Protein 2Z45 (pdb70)

Sequence (217 aa):
FKKVAKETAITLQSYLTYQAVRLISQQLSETNPGQAIWLGEFSKRHPIQESDLYLEAMMLENKELVLRILTVRENLAEGVLEFLPEMVLSQIKQSNGNHRRSLLERLTQFKKVAKETAITLQSYLTYQAVRLISQQLSETNPGQAIWLGEFSKRHPIQESDLYLEAMMLENKELVLRILTVRENLAEGVLEFLPEMVLSQIKQSNGNHRRSLLERLT

Organism: Picosynechococcus sp. (strain ATCC 27264 / PCC 7002 / PR-6) (NCBI:txid32049)

CATH classification: 1.10.1200.210

Foldseek 3Di:
DVVVVVVVVVQVLLVLLVVLLVVVLVVCVVPPVVVSVVSVVLCVVDPSSVVVVSLVVCCVVPVPVSVSSVVSSVVCCVVPVVVPVVVVVVVVVVVVVVVVVVVVVVVPD/DVVVVVVVVVQVLLVLLVVLLVVVLVVCVPVPNVVNVVSVVLCVVPPSSVVVVSLVVCVVVPVVVSVSSVVSSVVVCVVPVVVPVVVPVVVVCVVDVVNVVVVVVVVD

Secondary structure (DSSP, 8-state):
-HHHHHHHHHHHHHHHHHHHHHHHHHHHHHH-HHHHHHHHHHHHHS-TTSHHHHHHHHHHH-HHHHHHHHHHHHHHHHHHGGGHHHHHHHHHHHHHHHHHHHHHHHHH-/-HHHHHHHHHHHHHHHHHHHHHHHHHHHHHH-HHHHHHHHHHHHHS-TTSHHHHHHHHHHH-HHHHHHHHHHHHHHHHHHGGGHHHHHHHHHHHH-HHHHHHHHHHH-

Nearest PDB structures (foldseek):
  2z45-assembly1_B  TM=1.009E+00  e=1.727E-14  unclassified
  2z44-assembly1_A-2  TM=9.072E-01  e=8.204E-13  unclassified
  2pen-assembly1_B  TM=9.020E-01  e=7.271E-13  Picosynechococcus sp. PCC 7002
  2pej-assembly2_C  TM=8.931E-01  e=1.692E-12  Picosynechococcus sp. PCC 7002
  2pej-assembly2_D  TM=9.107E-01  e=3.489E-12  Picosynechococcus sp. PCC 7002

B-factor: mean 28.16, std 10.69, range [13.03, 67.63]

Solvent-accessible surface area: 12510 Å² total; per-residue (Å²): 120,156,137,8,7,79,36,0,0,105,42,4,19,25,44,0,0,85,0,0,13,64,48,0,44,86,84,4,67,144,107,67,87,43,54,17,122,74,3,31,77,6,42,163,182,46,77,24,140,98,8,86,117,2,14,104,20,0,72,158,96,18,118,132,8,0,56,90,0,16,64,28,3,24,78,11,0,88,21,0,4,94,118,3,4,108,52,0,43,69,48,0,104,129,20,0,17,78,16,90,131,36,6,115,111,104,126,90,190,141,184,133,10,7,122,45,1,0,91,44,5,36,25,40,0,0,72,4,0,13,128,45,2,38,116,69,21,66,132,114,70,82,41,68,15,120,52,4,24,110,6,30,161,182,33,60,29,143,92,22,83,116,1,3,53,15,0,0,128,95,21,68,140,12,0,69,103,0,0,53,8,2,34,68,0,0,93,26,1,4,97,129,3,5,101,40,0,38,47,55,1,66,146,78,9,44,43,36,158,126,37,84,81,122,194,151,150

InterPro domains:
  IPR003435 Chaperonin-like RbcX [PF02341] (1-111)
  IPR003435 Chaperonin-like RbcX [PTHR33791] (8-116)
  IPR038052 Chaperonin-like RbcX superfamily [G3DSA:1.10.1200.210] (1-115)
  IPR038052 Chaperonin-like RbcX superfamily [SSF158615] (3-118)
  IPR046381 RuBisCO chaperone RbcX [MF_00855] (1-133)

Structure (mmCIF, N/CA/C/O backbone):
data_2Z45
#
_entry.id   2Z45
#
_cell.length_a   49.295
_cell.length_b   67.761
_cell.length_c   86.147
_cell.angle_alpha   90.00
_cell.angle_beta   90.00
_cell.angle_gamma   90.00
#
_symmetry.space_group_name_H-M   'P 21 21 21'
#
loop_
_entity.id
_entity.type
_entity.pdbx_description
1 polymer ORF134
2 non-polymer 'ZINC ION'
3 water water
#
loop_
_atom_site.group_PDB
_atom_site.id
_atom_site.type_symbol
_atom_site.label_atom_id
_atom_site.label_alt_id
_atom_site.label_comp_id
_atom_site.label_asym_id
_atom_site.label_entity_id
_atom_site.label_seq_id
_atom_site.pdbx_PDB_ins_code
_atom_site.Cartn_x
_atom_site.Cartn_y
_atom_site.Cartn_z
_atom_site.occupancy
_atom_site.B_iso_or_equiv
_atom_site.auth_seq_id
_atom_site.auth_comp_id
_atom_site.auth_asym_id
_atom_site.auth_atom_id
_atom_site.pdbx_PDB_model_num
ATOM 1 N N . PHE A 1 3 ? 45.967 29.354 7.238 1.00 35.16 3 PHE A N 1
ATOM 2 C CA . PHE A 1 3 ? 45.801 30.377 6.174 1.00 34.88 3 PHE A CA 1
ATOM 3 C C . PHE A 1 3 ? 46.156 31.769 6.736 1.00 34.11 3 PHE A C 1
ATOM 4 O O . PHE A 1 3 ? 45.266 32.604 6.939 1.00 33.43 3 PHE A O 1
ATOM 12 N N . LYS A 1 4 ? 47.450 31.999 6.993 1.00 33.07 4 LYS A N 1
ATOM 13 C CA . LYS A 1 4 ? 47.925 33.229 7.664 1.00 32.57 4 LYS A CA 1
ATOM 14 C C . LYS A 1 4 ? 47.602 34.513 6.920 1.00 31.03 4 LYS A C 1
ATOM 15 O O . LYS A 1 4 ? 47.124 35.460 7.532 1.00 30.88 4 LYS A O 1
ATOM 21 N N . LYS A 1 5 ? 47.879 34.556 5.616 1.00 29.51 5 LYS A N 1
ATOM 22 C CA . LYS A 1 5 ? 47.601 35.754 4.826 1.00 28.45 5 LYS A CA 1
ATOM 23 C C . LYS A 1 5 ? 46.111 36.095 4.817 1.00 26.75 5 LYS A C 1
ATOM 24 O O . LYS A 1 5 ? 45.733 37.246 5.053 1.00 25.82 5 LYS A O 1
ATOM 30 N N . VAL A 1 6 ? 45.277 35.090 4.550 1.00 25.26 6 VAL A N 1
ATOM 31 C CA . VAL A 1 6 ? 43.826 35.276 4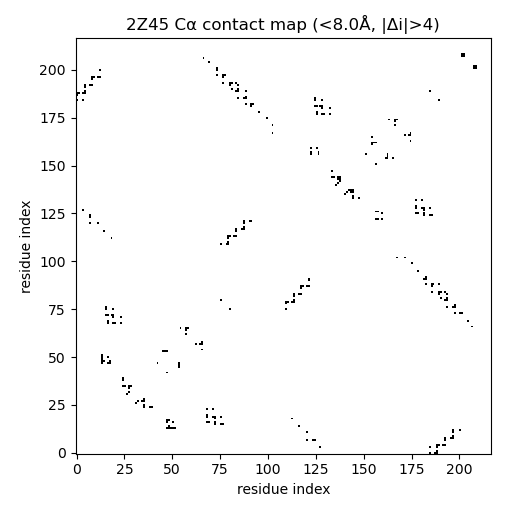.558 1.00 23.94 6 VAL A CA 1
ATOM 32 C C . VAL A 1 6 ? 43.369 35.804 5.923 1.00 23.22 6 VAL A C 1
ATOM 33 O O . VAL A 1 6 ? 42.609 36.758 5.980 1.00 22.76 6 VAL A O 1
ATOM 37 N N . ALA A 1 7 ? 43.852 35.189 7.008 1.00 22.82 7 ALA A N 1
ATOM 38 C CA . ALA A 1 7 ? 43.506 35.613 8.383 1.00 22.55 7 ALA A CA 1
ATOM 39 C C . ALA A 1 7 ? 43.892 37.071 8.651 1.00 22.47 7 ALA A C 1
ATOM 40 O O . ALA A 1 7 ? 43.105 37.826 9.219 1.00 21.48 7 ALA A O 1
ATOM 42 N N . LYS A 1 8 ? 45.096 37.461 8.227 1.00 22.54 8 LYS A N 1
ATOM 43 C CA . LYS A 1 8 ? 45.584 38.835 8.445 1.00 22.81 8 LYS A CA 1
ATOM 44 C C . LYS A 1 8 ? 44.760 39.858 7.661 1.00 22.02 8 LYS A C 1
ATOM 45 O O . LYS A 1 8 ? 44.385 40.908 8.200 1.00 21.86 8 LYS A O 1
ATOM 51 N N . GLU A 1 9 ? 44.488 39.553 6.394 1.00 21.28 9 GLU A N 1
ATOM 52 C CA . GLU A 1 9 ? 43.685 40.442 5.538 1.00 21.50 9 GLU A CA 1
ATOM 53 C C . GLU A 1 9 ? 42.245 40.565 6.018 1.00 19.80 9 GLU A C 1
ATOM 54 O O . GLU A 1 9 ? 41.644 41.629 5.930 1.00 19.57 9 GLU A O 1
ATOM 60 N N . THR A 1 10 ? 41.698 39.461 6.516 1.00 18.46 10 THR A N 1
ATOM 61 C CA . THR A 1 10 ? 40.349 39.440 7.081 1.00 16.99 10 THR A CA 1
ATOM 62 C C . THR A 1 10 ? 40.275 40.266 8.367 1.00 16.20 10 THR A C 1
ATOM 63 O O . THR A 1 10 ? 39.322 41.002 8.571 1.00 15.66 10 THR A O 1
ATOM 67 N N . ALA A 1 11 ? 41.288 40.154 9.218 1.00 15.84 11 ALA A N 1
ATOM 68 C CA . ALA A 1 11 ? 41.322 40.925 10.476 1.00 16.31 11 ALA A CA 1
ATOM 69 C C . ALA A 1 11 ? 41.436 42.450 10.245 1.00 16.76 11 ALA A C 1
ATOM 70 O O . ALA A 1 11 ? 40.821 43.255 10.962 1.00 17.07 11 ALA A O 1
ATOM 72 N N . ILE A 1 12 ? 42.206 42.834 9.232 1.00 17.37 12 ILE A N 1
ATOM 73 C CA . ILE A 1 12 ? 42.311 44.218 8.799 1.00 18.17 12 ILE A CA 1
ATOM 74 C C . ILE A 1 12 ? 40.956 44.679 8.262 1.00 18.46 12 ILE A C 1
ATOM 75 O O . ILE A 1 12 ? 40.465 45.738 8.627 1.00 19.07 12 ILE A O 1
ATOM 80 N N . THR A 1 13 ? 40.331 43.863 7.425 1.00 18.46 13 THR A N 1
ATOM 81 C CA . THR A 1 13 ? 39.013 44.199 6.896 1.00 19.02 13 THR A CA 1
ATOM 82 C C . THR A 1 13 ? 37.978 44.381 8.025 1.00 18.72 13 THR A C 1
ATOM 83 O O . THR A 1 13 ? 37.206 45.340 8.032 1.00 18.60 13 THR A O 1
ATOM 87 N N . LEU A 1 14 ? 37.990 43.450 8.973 1.00 18.76 14 LEU A N 1
ATOM 88 C CA . LEU A 1 14 ? 37.086 43.450 10.122 1.00 19.31 14 LEU A CA 1
ATOM 89 C C . LEU A 1 14 ? 37.261 44.698 10.999 1.00 18.63 14 LEU A C 1
ATOM 90 O O . LEU A 1 14 ? 36.280 45.245 11.493 1.00 18.53 14 LEU A O 1
ATOM 95 N N . GLN A 1 15 ? 38.512 45.121 11.192 1.00 18.28 15 GLN A N 1
ATOM 96 C CA . GLN A 1 15 ? 38.837 46.293 11.982 1.00 19.13 15 GLN A CA 1
ATOM 97 C C . GLN A 1 15 ? 38.276 47.547 11.314 1.00 18.92 15 GLN A C 1
ATOM 98 O O . GLN A 1 15 ? 37.648 48.366 11.984 1.00 18.65 15 GLN A O 1
ATOM 104 N N . SER A 1 16 ? 38.488 47.679 10.000 1.00 18.56 16 SER A N 1
ATOM 105 C CA . SER A 1 16 ? 37.903 48.782 9.230 1.00 19.06 16 SER A CA 1
ATOM 106 C C . SER A 1 16 ? 36.380 48.773 9.295 1.00 18.46 16 SER A C 1
ATOM 107 O O . SER A 1 16 ? 35.763 49.816 9.475 1.00 18.21 16 SER A O 1
ATOM 110 N N . TYR A 1 17 ? 35.782 47.592 9.168 1.00 18.70 17 TYR A N 1
ATOM 111 C CA . TYR A 1 17 ? 34.322 47.473 9.223 1.00 18.66 17 TYR A CA 1
ATOM 112 C C . TYR A 1 17 ? 33.720 47.876 10.577 1.00 18.75 17 TYR A C 1
ATOM 113 O O . TYR A 1 17 ? 32.651 48.483 10.621 1.00 18.89 17 TYR A O 1
ATOM 122 N N . LEU A 1 18 ? 34.394 47.517 11.667 1.00 18.80 18 LEU A N 1
ATOM 123 C CA . LEU A 1 18 ? 33.968 47.925 13.013 1.00 19.26 18 LEU A CA 1
ATOM 124 C C . LEU A 1 18 ? 34.199 49.412 13.271 1.00 19.29 18 LEU A C 1
ATOM 125 O O . LEU A 1 18 ? 33.488 50.024 14.070 1.00 19.71 18 LEU A O 1
ATOM 130 N N . THR A 1 19 ? 35.173 50.002 12.581 1.00 19.05 19 THR A N 1
ATOM 131 C CA . THR A 1 19 ? 35.332 51.457 12.588 1.00 19.33 19 THR A CA 1
ATOM 132 C C . THR A 1 19 ? 34.095 52.118 11.980 1.00 19.84 19 THR A C 1
ATOM 133 O O . THR A 1 19 ? 33.548 53.076 12.548 1.00 19.17 19 THR A O 1
ATOM 137 N N . TYR A 1 20 ? 33.671 51.586 10.826 1.00 20.60 20 TYR A N 1
ATOM 138 C CA . TYR A 1 20 ? 32.477 52.032 10.122 1.00 21.55 20 TYR A CA 1
ATOM 139 C C . TYR A 1 20 ? 31.226 51.885 10.999 1.00 21.57 20 TYR A C 1
ATOM 140 O O . TYR A 1 20 ? 30.380 52.783 11.044 1.00 21.19 20 TYR A O 1
ATOM 149 N N . GLN A 1 21 ? 31.105 50.750 11.685 1.00 21.67 21 GLN A N 1
ATOM 150 C CA . GLN A 1 21 ? 29.956 50.525 12.567 1.00 21.35 21 GLN A CA 1
ATOM 151 C C . GLN A 1 21 ? 29.948 51.501 13.746 1.00 21.01 21 GLN A C 1
ATOM 152 O O . GLN A 1 21 ? 28.895 52.030 14.095 1.00 20.37 21 GLN A O 1
ATOM 158 N N . ALA A 1 22 ? 31.118 51.745 14.346 1.00 20.47 22 ALA A N 1
ATOM 159 C CA . ALA A 1 22 ? 31.240 52.695 15.457 1.00 19.93 22 ALA A CA 1
ATOM 160 C C . ALA A 1 22 ? 30.844 54.109 15.027 1.00 20.30 22 ALA A C 1
ATOM 161 O O . ALA A 1 22 ? 30.172 54.820 15.765 1.00 20.08 22 ALA A O 1
ATOM 163 N N . VAL A 1 23 ? 31.275 54.509 13.836 1.00 20.63 23 VAL A N 1
ATOM 164 C CA . VAL A 1 23 ? 30.940 55.818 13.292 1.00 21.46 23 VAL A CA 1
ATOM 165 C C . VAL A 1 23 ? 29.433 55.942 13.056 1.00 22.28 23 VAL A C 1
ATOM 166 O O . VAL A 1 23 ? 28.827 56.940 13.432 1.00 22.22 23 VAL A O 1
ATOM 170 N N . ARG A 1 24 ? 28.842 54.898 12.487 1.00 23.20 24 ARG A N 1
ATOM 171 C CA . ARG A 1 24 ? 27.399 54.814 12.262 1.00 25.56 24 ARG A CA 1
ATOM 172 C C . ARG A 1 24 ? 26.613 54.992 13.574 1.00 24.64 24 ARG A C 1
ATOM 173 O O . ARG A 1 24 ? 25.690 55.805 13.640 1.00 24.68 24 ARG A O 1
ATOM 181 N N . LEU A 1 25 ? 26.999 54.270 14.623 1.00 24.18 25 LEU A N 1
ATOM 182 C CA . LEU A 1 25 ? 26.349 54.426 15.921 1.00 24.25 25 LEU A CA 1
ATOM 183 C C . LEU A 1 25 ? 26.484 55.845 16.504 1.00 23.63 25 LEU A C 1
ATOM 184 O O . LEU A 1 25 ? 25.505 56.422 16.962 1.00 23.31 25 LEU A O 1
ATOM 189 N N . ILE A 1 26 ? 27.699 56.390 16.488 1.00 23.21 26 ILE A N 1
ATOM 190 C CA . ILE A 1 26 ? 27.959 57.736 16.997 1.00 23.07 26 ILE A CA 1
ATOM 191 C C . ILE A 1 26 ? 27.137 58.793 16.241 1.00 23.28 26 ILE A C 1
ATOM 192 O O . ILE A 1 26 ? 26.544 59.681 16.855 1.00 22.74 26 ILE A O 1
ATOM 197 N N . SER A 1 27 ? 27.104 58.681 14.918 1.00 23.59 27 SER A N 1
ATOM 198 C CA . SER A 1 27 ? 26.285 59.558 14.082 1.00 24.98 27 SER A CA 1
ATOM 199 C C . SER A 1 27 ? 24.815 59.599 14.557 1.00 25.67 27 SER A C 1
ATOM 200 O O . SER A 1 27 ? 24.246 60.676 14.723 1.00 25.92 27 SER A O 1
ATOM 203 N N . GLN A 1 28 ? 24.220 58.425 14.778 1.00 26.69 28 GLN A N 1
ATOM 204 C CA . GLN A 1 28 ? 22.843 58.299 15.292 1.00 28.38 28 GLN A CA 1
ATOM 205 C C . GLN A 1 28 ? 22.668 59.001 16.641 1.00 28.10 28 GLN A C 1
ATOM 206 O O . GLN A 1 28 ? 21.710 59.760 16.830 1.00 28.58 28 GLN A O 1
ATOM 212 N N . GLN A 1 29 ? 23.605 58.760 17.558 1.00 27.53 29 GLN A N 1
ATOM 213 C CA . GLN A 1 29 ? 23.600 59.386 18.878 1.00 27.93 29 GLN A CA 1
ATOM 214 C C . GLN A 1 29 ? 23.768 60.905 18.799 1.00 26.71 29 GLN A C 1
ATOM 215 O O . GLN A 1 29 ? 23.101 61.639 19.521 1.00 26.73 29 GLN A O 1
ATOM 221 N N . LEU A 1 30 ? 24.663 61.366 17.929 1.00 25.56 30 LEU A N 1
ATOM 222 C CA . LEU A 1 30 ? 24.895 62.799 17.752 1.00 24.77 30 LEU A CA 1
ATOM 223 C C . LEU A 1 30 ? 23.653 63.524 17.228 1.00 25.13 30 LEU A C 1
ATOM 224 O O . LEU A 1 30 ? 23.355 64.617 17.676 1.00 24.90 30 LEU A O 1
ATOM 229 N N . SER A 1 31 ? 22.921 62.905 16.305 1.00 25.79 31 SER A N 1
ATOM 230 C CA . SER A 1 31 ? 21.698 63.506 15.765 1.00 27.34 31 SER A CA 1
ATOM 231 C C . SER A 1 31 ? 20.687 63.853 16.866 1.00 27.92 31 SER A C 1
ATOM 232 O O . SER A 1 31 ? 19.903 64.784 16.720 1.00 28.30 31 SER A O 1
ATOM 235 N N . GLU A 1 32 ? 20.739 63.114 17.974 1.00 28.86 32 GLU A N 1
ATOM 236 C CA . GLU A 1 32 ? 19.805 63.275 19.087 1.00 29.85 32 GLU A CA 1
ATOM 237 C C . GLU A 1 32 ? 20.332 64.192 20.182 1.00 29.34 32 GLU A C 1
ATOM 238 O O . GLU A 1 32 ? 19.547 64.780 20.927 1.00 29.88 32 GLU A O 1
ATOM 244 N N . THR A 1 33 ? 21.652 64.324 20.293 1.00 28.92 33 THR A N 1
ATOM 245 C CA . THR A 1 33 ? 22.239 65.012 21.447 1.00 28.24 33 THR A CA 1
ATOM 246 C C . THR A 1 33 ? 23.218 66.122 21.091 1.00 27.52 33 THR A C 1
ATOM 247 O O . THR A 1 33 ? 23.595 66.926 21.960 1.00 27.33 33 THR A O 1
ATOM 251 N N . ASN A 1 34 ? 23.644 66.160 19.827 1.00 26.26 34 ASN A N 1
ATOM 252 C CA . ASN A 1 34 ? 24.609 67.146 19.353 1.00 25.17 34 ASN A CA 1
ATOM 253 C C . ASN A 1 34 ? 24.581 67.231 17.822 1.00 24.46 34 ASN A C 1
ATOM 254 O O . ASN A 1 34 ? 25.537 66.805 17.156 1.00 23.31 34 ASN A O 1
ATOM 259 N N . PRO A 1 35 ? 23.483 67.791 17.258 1.00 23.52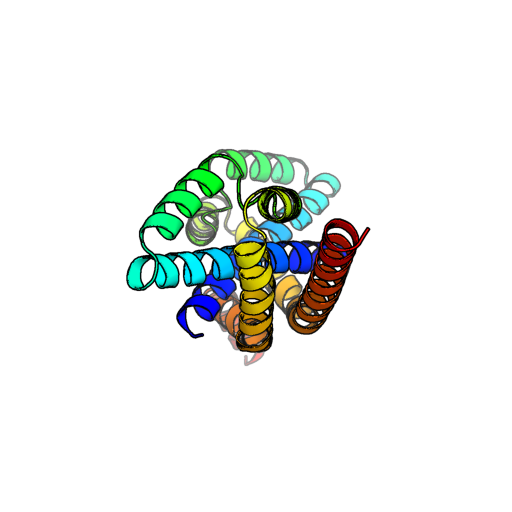 35 PRO A N 1
ATOM 260 C CA . PRO A 1 35 ? 23.289 67.894 15.810 1.00 23.44 35 PRO A CA 1
ATOM 261 C C . PRO A 1 35 ? 24.436 68.584 15.075 1.00 23.08 35 PRO A C 1
ATOM 262 O O . PRO A 1 35 ? 24.772 68.168 13.984 1.00 23.54 35 PRO A O 1
ATOM 266 N N . GLY A 1 36 ? 25.022 69.619 15.664 1.00 23.08 36 GLY A N 1
ATOM 267 C CA . GLY A 1 36 ? 26.167 70.314 15.054 1.00 23.17 36 GLY A CA 1
ATOM 268 C C . GLY A 1 36 ? 27.330 69.369 14.772 1.00 23.02 36 GLY A C 1
ATOM 269 O O . GLY A 1 36 ? 27.949 69.429 13.718 1.00 23.02 36 GLY A O 1
ATOM 270 N N . GLN A 1 37 ? 27.621 68.495 15.731 1.00 22.94 37 GLN A N 1
ATOM 271 C CA . GLN A 1 37 ? 28.654 67.473 15.571 1.00 22.86 37 GLN A CA 1
ATOM 272 C C . GLN A 1 37 ? 28.253 66.371 14.597 1.00 22.02 37 GLN A C 1
ATOM 273 O O . GLN A 1 37 ? 29.114 65.844 13.904 1.00 21.49 37 GLN A O 1
ATOM 279 N N . ALA A 1 38 ? 26.961 66.024 14.555 1.00 21.40 38 ALA A N 1
ATOM 280 C CA . ALA A 1 38 ? 26.450 65.030 13.595 1.00 21.46 38 ALA A CA 1
ATOM 281 C C . ALA A 1 38 ? 26.705 65.459 12.150 1.00 21.57 38 ALA A C 1
ATOM 282 O O . ALA A 1 38 ? 27.132 64.656 11.323 1.00 22.25 38 ALA A O 1
ATOM 284 N N . ILE A 1 39 ? 26.450 66.727 11.843 1.00 21.25 39 ILE A N 1
ATOM 285 C CA . ILE A 1 39 ? 26.700 67.225 10.492 1.00 21.42 39 ILE A CA 1
ATOM 286 C C . ILE A 1 39 ? 28.196 67.400 10.210 1.00 20.73 39 ILE A C 1
ATOM 287 O O . ILE A 1 39 ? 28.631 67.160 9.099 1.00 20.27 39 ILE A O 1
ATOM 292 N N . TRP A 1 40 ? 28.967 67.803 11.222 1.00 20.32 40 TRP A N 1
ATOM 293 C CA . TRP A 1 40 ? 30.412 67.896 11.091 1.00 20.58 40 TRP A CA 1
ATOM 294 C C . TRP A 1 40 ? 30.967 66.530 10.672 1.00 20.23 40 TRP A C 1
ATOM 295 O O . TRP A 1 40 ? 31.748 66.427 9.725 1.00 19.69 40 TRP A O 1
ATOM 306 N N . LEU A 1 41 ? 30.538 65.490 11.370 1.00 19.96 41 LEU A N 1
ATOM 307 C CA . LEU A 1 41 ? 30.991 64.132 11.102 1.00 20.31 41 LEU A CA 1
ATOM 308 C C . LEU A 1 41 ? 30.559 63.686 9.709 1.00 21.21 41 LEU A C 1
ATOM 309 O O . LEU A 1 41 ? 31.312 63.016 9.005 1.00 21.29 41 LEU A O 1
ATOM 314 N N . GLY A 1 42 ? 29.338 64.054 9.323 1.00 22.16 42 GLY A N 1
ATOM 315 C CA . GLY A 1 42 ? 28.848 63.806 7.972 1.00 23.53 42 GLY A CA 1
ATOM 316 C C . GLY A 1 42 ? 29.751 64.455 6.936 1.00 24.32 42 GLY A C 1
ATOM 317 O O . GLY A 1 42 ? 30.137 63.822 5.965 1.00 24.13 42 GLY A O 1
ATOM 318 N N . GLU A 1 43 ? 30.111 65.715 7.165 1.00 25.51 43 GLU A N 1
ATOM 319 C CA . GLU A 1 43 ? 30.985 66.444 6.249 1.00 26.92 43 GLU A CA 1
ATOM 320 C C . GLU A 1 43 ? 32.408 65.883 6.217 1.00 26.72 43 GLU A C 1
ATOM 321 O O . GLU A 1 43 ? 33.034 65.827 5.154 1.00 27.04 43 GLU A O 1
ATOM 327 N N . PHE A 1 44 ? 32.918 65.478 7.377 1.00 26.61 44 PHE A N 1
ATOM 328 C CA . PHE A 1 44 ? 34.248 64.862 7.461 1.00 26.40 44 PHE A CA 1
ATOM 329 C C . PHE A 1 44 ? 34.267 63.553 6.666 1.00 27.05 44 PHE A C 1
ATOM 330 O O . PHE A 1 44 ? 35.215 63.294 5.927 1.00 26.61 44 PHE A O 1
ATOM 338 N N . SER A 1 45 ? 33.215 62.740 6.813 1.00 27.95 45 SER A N 1
ATOM 339 C CA . SER A 1 45 ? 33.141 61.441 6.149 1.00 29.34 45 SER A CA 1
ATOM 340 C C . SER A 1 45 ? 33.027 61.537 4.619 1.00 30.74 45 SER A C 1
ATOM 341 O O . SER A 1 45 ? 33.331 60.573 3.915 1.00 30.86 45 SER A O 1
ATOM 344 N N . LYS A 1 46 ? 32.592 62.695 4.123 1.00 31.97 46 LYS A N 1
ATOM 345 C CA . LYS A 1 46 ? 32.504 62.961 2.679 1.00 33.46 46 LYS A CA 1
ATOM 346 C C . LYS A 1 46 ? 33.853 63.344 2.099 1.00 33.57 46 LYS A C 1
ATOM 347 O O . LYS A 1 46 ? 34.086 63.178 0.904 1.00 33.86 46 LYS A O 1
ATOM 353 N N . ARG A 1 47 ? 34.732 63.872 2.945 1.00 33.99 47 ARG A N 1
ATOM 354 C CA . ARG A 1 47 ? 36.065 64.286 2.513 1.00 34.44 47 ARG A CA 1
ATOM 355 C C . ARG A 1 47 ? 37.109 63.183 2.729 1.00 33.74 47 ARG A C 1
ATOM 356 O O . ARG A 1 47 ? 38.101 63.123 2.006 1.00 33.76 47 ARG A O 1
ATOM 364 N N . HIS A 1 48 ? 36.866 62.312 3.707 1.00 33.33 48 HIS A N 1
ATOM 365 C CA . HIS A 1 48 ? 37.772 61.211 4.035 1.00 32.80 48 HIS A CA 1
ATOM 366 C C . HIS A 1 48 ? 37.048 59.872 3.962 1.00 32.81 48 HIS A C 1
ATOM 367 O O . HIS A 1 48 ? 36.141 59.623 4.763 1.00 32.38 48 HIS A O 1
ATOM 374 N N . PRO A 1 49 ? 37.460 58.991 3.022 1.00 32.86 49 PRO A N 1
ATOM 375 C CA . PRO A 1 49 ? 36.830 57.679 2.934 1.00 32.72 49 PRO A CA 1
ATOM 376 C C . PRO A 1 49 ? 37.085 56.836 4.185 1.00 32.69 49 PRO A C 1
ATOM 377 O O . PRO A 1 49 ? 38.239 56.597 4.566 1.00 32.16 49 PRO A O 1
ATOM 381 N N . ILE A 1 50 ? 35.994 56.406 4.818 1.00 32.60 50 ILE A N 1
ATOM 382 C CA . ILE A 1 50 ? 36.057 55.570 6.017 1.00 32.51 50 ILE A CA 1
ATOM 383 C C . ILE A 1 50 ? 36.680 54.204 5.719 1.00 32.99 50 ILE A C 1
ATOM 384 O O . ILE A 1 50 ? 37.225 53.544 6.613 1.00 32.55 50 ILE A O 1
ATOM 389 N N . GLN A 1 51 ? 36.600 53.808 4.449 1.00 33.66 51 GLN A N 1
ATOM 390 C CA . GLN A 1 51 ? 37.201 52.581 3.937 1.00 34.08 51 GLN A CA 1
ATOM 391 C C . GLN A 1 51 ? 38.688 52.529 4.278 1.00 34.02 51 GLN A C 1
ATOM 392 O O . GLN A 1 51 ? 39.208 51.482 4.669 1.00 34.37 51 GLN A O 1
ATOM 398 N N . GLU A 1 52 ? 39.370 53.664 4.142 1.00 33.62 52 GLU A N 1
ATOM 399 C CA . GLU A 1 52 ? 40.755 53.780 4.595 1.00 33.56 52 GLU A CA 1
ATOM 400 C C . GLU A 1 52 ? 40.764 54.239 6.055 1.00 32.66 52 GLU A C 1
ATOM 401 O O . GLU A 1 52 ? 40.979 55.417 6.356 1.00 32.43 52 GLU A O 1
ATOM 407 N N . SER A 1 53 ? 40.518 53.292 6.959 1.00 31.84 53 SER A N 1
ATOM 408 C CA . SER A 1 53 ? 40.115 53.632 8.322 1.00 31.17 53 SER A CA 1
ATOM 409 C C . SER A 1 53 ? 41.244 54.207 9.178 1.00 30.24 53 SER A C 1
ATOM 410 O O . SER A 1 53 ? 41.012 55.131 9.939 1.00 29.07 53 SER A O 1
ATOM 413 N N . ASP A 1 54 ? 42.459 53.673 9.047 1.00 29.83 54 ASP A N 1
ATOM 414 C CA . ASP A 1 54 ? 43.611 54.246 9.766 1.00 29.23 54 ASP A CA 1
ATOM 415 C C . ASP A 1 54 ? 43.832 55.718 9.401 1.00 27.35 54 ASP A C 1
ATOM 416 O O . ASP A 1 54 ? 43.953 56.558 10.289 1.00 27.30 54 ASP A O 1
ATOM 421 N N . LEU A 1 55 ? 43.846 56.033 8.106 1.00 25.56 55 LEU A N 1
ATOM 422 C CA . LEU A 1 55 ? 44.013 57.419 7.649 1.00 24.27 55 LEU A CA 1
ATOM 423 C C . LEU A 1 55 ? 42.827 58.287 8.076 1.00 23.19 55 LEU A C 1
ATOM 424 O O . LEU A 1 55 ? 42.993 59.451 8.430 1.00 22.89 55 LEU A O 1
ATOM 429 N N . TYR A 1 56 ? 41.627 57.709 8.016 1.00 22.11 56 TYR A N 1
ATOM 430 C CA . TYR A 1 56 ? 40.401 58.376 8.449 1.00 21.18 56 TYR A CA 1
ATOM 431 C C . TYR A 1 56 ? 40.568 58.865 9.882 1.00 20.66 56 TYR A C 1
ATOM 432 O O . TYR A 1 56 ? 40.349 60.038 10.169 1.00 20.24 56 TYR A O 1
ATOM 441 N N . LEU A 1 57 ? 40.998 57.958 10.758 1.00 20.54 57 LEU A N 1
ATOM 442 C CA . LEU A 1 57 ? 41.131 58.227 12.182 1.00 20.96 57 LEU A CA 1
ATOM 443 C C . LEU A 1 57 ? 42.278 59.169 12.490 1.00 21.42 57 LEU A C 1
ATOM 444 O O . LEU A 1 57 ? 42.174 60.018 13.383 1.00 21.73 57 LEU A O 1
ATOM 449 N N . GLU A 1 58 ? 43.376 59.014 11.759 1.00 21.51 58 GLU A N 1
ATOM 450 C CA . GLU A 1 58 ? 44.511 59.910 11.906 1.00 22.18 58 GLU A CA 1
ATOM 451 C C . GLU A 1 58 ? 44.186 61.328 11.452 1.00 21.61 58 GLU A C 1
ATOM 452 O O . GLU A 1 58 ? 44.580 62.286 12.111 1.00 21.71 58 GLU A O 1
ATOM 458 N N . ALA A 1 59 ? 43.458 61.467 10.347 1.00 21.15 59 ALA A N 1
ATOM 459 C CA . ALA A 1 59 ? 42.962 62.780 9.955 1.00 21.38 59 ALA A CA 1
ATOM 460 C C . ALA A 1 59 ? 42.118 63.412 11.071 1.00 21.63 59 ALA A C 1
ATOM 461 O O . ALA A 1 59 ? 42.343 64.569 11.438 1.00 21.80 59 ALA A O 1
ATOM 463 N N . MET A 1 60 ? 41.170 62.654 11.627 1.00 22.02 60 MET A N 1
ATOM 464 C CA . MET A 1 60 ? 40.236 63.223 12.603 1.00 21.69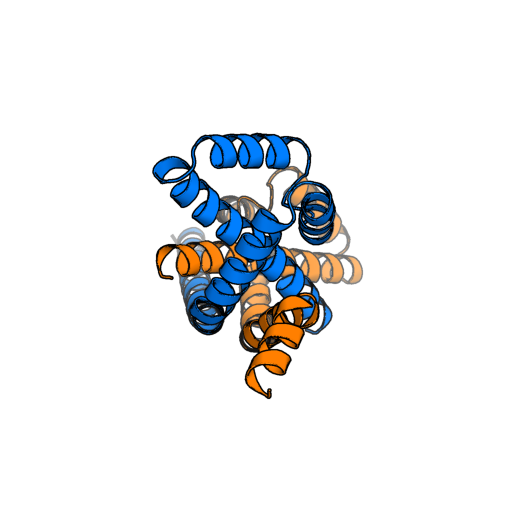 60 MET A CA 1
ATOM 465 C C . MET A 1 60 ? 40.960 63.591 13.882 1.00 23.07 60 MET A C 1
ATOM 466 O O . MET A 1 60 ? 40.553 64.514 14.601 1.00 22.54 60 MET A O 1
ATOM 471 N N . MET A 1 61 ? 42.031 62.857 14.164 1.00 24.16 61 MET A N 1
ATOM 472 C CA . MET A 1 61 ? 42.887 63.164 15.296 1.00 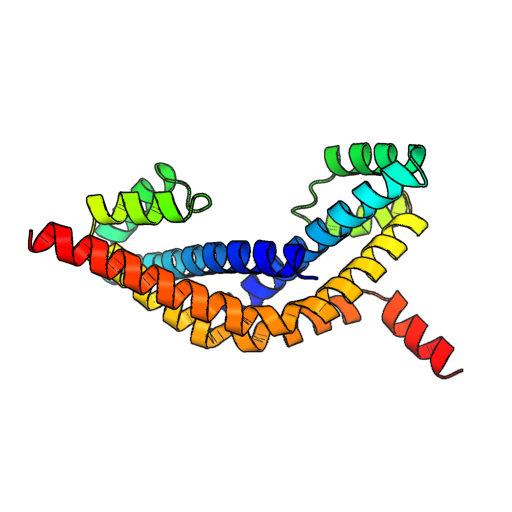26.15 61 MET A CA 1
ATOM 473 C C . MET A 1 61 ? 43.395 64.614 15.211 1.00 26.16 61 MET A C 1
ATOM 474 O O . MET A 1 61 ? 43.589 65.265 16.225 1.00 26.59 61 MET A O 1
ATOM 479 N N . LEU A 1 62 ? 43.568 65.123 13.999 1.00 26.48 62 LEU A N 1
ATOM 480 C CA . LEU A 1 62 ? 44.048 66.485 13.800 1.00 26.76 62 LEU A CA 1
ATOM 481 C C . LEU A 1 62 ? 42.916 67.505 13.736 1.00 27.07 62 LEU A C 1
ATOM 482 O O . LEU A 1 62 ? 43.127 68.691 13.983 1.00 27.43 62 LEU A O 1
ATOM 487 N N . GLU A 1 63 ? 41.715 67.052 13.406 1.00 26.68 63 GLU A N 1
ATOM 488 C CA . GLU A 1 63 ? 40.614 67.982 13.187 1.00 26.87 63 GLU A CA 1
ATOM 489 C C . GLU A 1 63 ? 39.570 67.994 14.297 1.00 26.26 63 GLU A C 1
ATOM 490 O O . GLU A 1 63 ? 38.887 69.003 14.487 1.00 26.56 63 GLU A O 1
ATOM 496 N N . ASN A 1 64 ? 39.458 66.889 15.035 1.00 25.47 64 ASN A N 1
ATOM 497 C CA . ASN A 1 64 ? 38.468 66.760 16.113 1.00 24.60 64 ASN A CA 1
ATOM 498 C C . ASN A 1 64 ? 38.856 65.626 17.054 1.00 24.84 64 ASN A C 1
ATOM 499 O O . ASN A 1 64 ? 38.301 64.521 16.991 1.00 23.82 64 ASN A O 1
ATOM 504 N N . LYS A 1 65 ? 39.820 65.910 17.925 1.00 25.13 65 LYS A N 1
ATOM 505 C CA . LYS A 1 65 ? 40.417 64.900 18.791 1.00 26.40 65 LYS A CA 1
ATOM 506 C C . LYS A 1 65 ? 39.381 64.278 19.730 1.00 25.85 65 LYS A C 1
ATOM 507 O O . LYS A 1 65 ? 39.397 63.078 19.973 1.00 25.89 65 LYS A O 1
ATOM 513 N N . GLU A 1 66 ? 38.481 65.104 20.251 1.00 25.64 66 GLU A N 1
ATOM 514 C CA . GLU A 1 66 ? 37.454 64.647 21.179 1.00 25.78 66 GLU A CA 1
ATOM 515 C C . GLU A 1 66 ? 36.513 63.613 20.519 1.00 24.52 66 GLU A C 1
ATOM 516 O O . GLU A 1 66 ? 36.172 62.595 21.124 1.00 23.64 66 GLU A O 1
ATOM 522 N N . LEU A 1 67 ? 36.115 63.872 19.276 1.00 23.28 67 LEU A N 1
ATOM 523 C CA . LEU A 1 67 ? 35.267 62.931 18.536 1.00 22.28 67 LEU A CA 1
ATOM 524 C C . LEU A 1 67 ? 35.993 61.626 18.167 1.00 21.74 67 LEU A C 1
ATOM 525 O O . LEU A 1 67 ? 35.407 60.546 18.238 1.00 21.29 67 LEU A O 1
ATOM 530 N N . VAL A 1 68 ? 37.264 61.707 17.791 1.00 20.98 68 VAL A N 1
ATOM 531 C CA . VAL A 1 68 ? 37.970 60.480 17.434 1.00 20.88 68 VAL A CA 1
ATOM 532 C C . VAL A 1 68 ? 38.173 59.585 18.667 1.00 20.98 68 VAL A C 1
ATOM 533 O O . VAL A 1 68 ? 38.085 58.361 18.564 1.00 20.35 68 VAL A O 1
ATOM 537 N N . LEU A 1 69 ? 38.415 60.196 19.827 1.00 21.03 69 LEU A N 1
ATOM 538 C CA . LEU A 1 69 ? 38.531 59.424 21.070 1.00 21.75 69 LEU A CA 1
ATOM 539 C C . LEU A 1 69 ? 37.234 58.675 21.391 1.00 21.46 69 LEU A C 1
ATOM 540 O O . LEU A 1 69 ? 37.278 57.520 21.790 1.00 20.89 69 LEU A O 1
ATOM 545 N N . ARG A 1 70 ? 36.087 59.334 21.200 1.00 21.46 70 ARG A N 1
ATOM 546 C CA . ARG A 1 70 ? 34.778 58.670 21.326 1.00 21.17 70 ARG A CA 1
ATOM 547 C C . ARG A 1 70 ? 34.625 57.505 20.319 1.00 20.42 70 ARG A C 1
ATOM 548 O O . ARG A 1 70 ? 34.198 56.409 20.684 1.00 19.90 70 ARG A O 1
ATOM 556 N N . ILE A 1 71 ? 34.989 57.750 19.062 1.00 19.40 71 ILE A N 1
ATOM 557 C CA . ILE A 1 71 ? 34.971 56.717 18.030 1.00 18.63 71 ILE A CA 1
ATOM 558 C C . ILE A 1 71 ? 35.834 55.513 18.417 1.00 19.00 71 ILE A C 1
ATOM 559 O O . ILE A 1 71 ? 35.390 54.373 18.290 1.00 18.61 71 ILE A O 1
ATOM 564 N N . LEU A 1 72 ? 37.039 55.769 18.929 1.00 18.91 72 LEU A N 1
ATOM 565 C CA . LEU A 1 72 ? 37.953 54.695 19.335 1.00 19.59 72 LEU A CA 1
ATOM 566 C C . LEU A 1 72 ? 37.432 53.878 20.536 1.00 19.76 72 LEU A C 1
ATOM 567 O O . LEU A 1 72 ? 37.594 52.659 20.591 1.00 19.33 72 LEU A O 1
ATOM 572 N N . THR A 1 73 ? 36.811 54.569 21.485 1.00 19.43 73 THR A N 1
ATOM 573 C CA . THR A 1 73 ? 36.188 53.932 22.639 1.00 19.83 73 THR A CA 1
ATOM 574 C C . THR A 1 73 ? 34.988 53.090 22.237 1.00 19.56 73 THR A C 1
ATOM 575 O O . THR A 1 73 ? 34.881 51.938 22.653 1.00 20.02 73 THR A O 1
ATOM 579 N N . VAL A 1 74 ? 34.098 53.653 21.418 1.00 19.38 74 VAL A N 1
ATOM 580 C CA . VAL A 1 74 ? 32.947 52.909 20.903 1.00 19.12 74 VAL A CA 1
ATOM 581 C C . VAL A 1 74 ? 33.377 51.693 20.045 1.00 19.06 74 VAL A C 1
ATOM 582 O O . VAL A 1 74 ? 32.755 50.630 20.120 1.00 18.86 74 VAL A O 1
ATOM 586 N N . ARG A 1 75 ? 34.439 51.839 19.250 1.00 18.42 75 ARG A N 1
ATOM 587 C CA . ARG A 1 75 ? 34.915 50.729 18.411 1.00 18.35 75 ARG A CA 1
ATOM 588 C C . ARG A 1 75 ? 35.420 49.545 19.225 1.00 18.71 75 ARG A C 1
ATOM 589 O O . ARG A 1 75 ? 35.188 48.386 18.870 1.00 18.37 75 ARG A O 1
ATOM 597 N N . GLU A 1 76 ? 36.139 49.836 20.304 1.00 19.31 76 GLU A N 1
ATOM 598 C CA . GLU A 1 76 ? 36.655 48.784 21.173 1.00 20.37 76 GLU A CA 1
ATOM 599 C C . GLU A 1 76 ? 35.536 48.056 21.932 1.00 20.21 76 GLU A C 1
ATOM 600 O O . GLU A 1 76 ? 35.571 46.835 22.064 1.00 20.17 76 GLU A O 1
ATOM 606 N N . ASN A 1 77 ? 34.552 48.810 22.416 1.00 20.11 77 ASN A N 1
ATOM 607 C CA . ASN A 1 77 ? 33.375 48.238 23.063 1.00 21.03 77 ASN A CA 1
ATOM 608 C C . ASN A 1 77 ? 32.567 47.344 22.123 1.00 20.62 77 ASN A C 1
ATOM 609 O O . ASN A 1 77 ? 32.102 46.281 22.516 1.00 19.99 77 ASN A O 1
ATOM 614 N N . LEU A 1 78 ? 32.409 47.797 20.880 1.00 21.06 78 LEU A N 1
ATOM 615 C CA . LEU A 1 78 ? 31.775 47.011 19.829 1.00 21.29 78 LEU A CA 1
ATOM 616 C C . LEU A 1 78 ? 32.576 45.752 19.554 1.00 20.92 78 LEU A C 1
ATOM 617 O O . LEU A 1 78 ? 32.033 44.655 19.592 1.00 21.46 78 LEU A O 1
ATOM 622 N N . ALA A 1 79 ? 33.872 45.908 19.308 1.00 20.13 79 ALA A N 1
ATOM 623 C CA . ALA A 1 79 ? 34.742 44.766 19.089 1.00 20.09 79 ALA A CA 1
ATOM 624 C C . ALA A 1 79 ? 34.624 43.742 20.226 1.00 20.55 79 ALA A C 1
ATOM 625 O O . ALA A 1 79 ? 34.436 42.543 19.978 1.00 20.44 79 ALA A O 1
ATOM 627 N N . GLU A 1 80 ? 34.740 44.217 21.461 1.00 20.44 80 GLU A N 1
ATOM 628 C CA . GLU A 1 80 ? 34.679 43.339 22.629 1.00 21.59 80 GLU A CA 1
ATOM 629 C C . GLU A 1 80 ? 33.362 42.617 22.765 1.00 21.60 80 GLU A C 1
ATOM 630 O O . GLU A 1 80 ? 33.342 41.440 23.090 1.00 22.43 80 GLU A O 1
ATOM 636 N N . GLY A 1 81 ? 32.278 43.321 22.483 1.00 22.34 81 GLY A N 1
ATOM 637 C CA . GLY A 1 81 ? 30.948 42.762 22.598 1.00 22.62 81 GLY A CA 1
ATOM 638 C C . GLY A 1 81 ? 30.613 41.743 21.520 1.00 22.99 81 GLY A C 1
ATOM 639 O O . GLY A 1 81 ? 30.019 40.691 21.832 1.00 23.05 81 GLY A O 1
ATOM 640 N N . VAL A 1 82 ? 30.982 42.040 20.266 1.00 21.88 82 VAL A N 1
ATOM 641 C CA . VAL A 1 82 ? 30.489 41.254 19.112 1.00 21.30 82 VAL A CA 1
ATOM 642 C C . VAL A 1 82 ? 31.435 40.209 18.497 1.00 20.48 82 VAL A C 1
ATOM 643 O O . VAL A 1 82 ? 30.962 39.228 17.902 1.00 20.16 82 VAL A O 1
ATOM 647 N N . LEU A 1 83 ? 32.748 40.420 18.614 1.00 18.88 83 LEU A N 1
ATOM 648 C CA . LEU A 1 83 ? 33.711 39.610 17.847 1.00 18.39 83 LEU A CA 1
ATOM 649 C C . LEU A 1 83 ? 33.581 38.098 18.054 1.00 17.69 83 LEU A C 1
ATOM 650 O O . LEU A 1 83 ? 33.532 37.346 17.094 1.00 17.10 83 LEU A O 1
ATOM 655 N N . GLU A 1 84 ? 33.508 37.667 19.311 1.00 17.69 84 GLU A N 1
ATOM 656 C CA . GLU A 1 84 ? 33.453 36.238 19.640 1.00 17.00 84 GLU A CA 1
ATOM 657 C C . GLU A 1 84 ? 32.146 35.549 19.211 1.00 17.20 84 GLU A C 1
ATOM 658 O O . GLU A 1 84 ? 32.078 34.320 19.209 1.00 16.93 84 GLU A O 1
ATOM 664 N N . PHE A 1 85 ? 31.126 36.329 18.847 1.00 17.15 85 PHE A N 1
ATOM 665 C CA . PHE A 1 85 ? 29.917 35.777 18.227 1.00 18.24 85 PHE A CA 1
ATOM 666 C C . PHE A 1 85 ? 30.152 35.364 16.780 1.00 18.94 85 PHE A C 1
ATOM 667 O O . PHE A 1 85 ? 29.518 34.430 16.288 1.00 18.99 85 PHE A O 1
ATOM 675 N N . LEU A 1 86 ? 31.049 36.078 16.100 1.00 19.59 86 LEU A N 1
ATOM 676 C CA . LEU A 1 86 ? 31.226 35.951 14.641 1.00 19.98 86 LEU A CA 1
ATOM 677 C C . LEU A 1 86 ? 31.655 34.575 14.123 1.00 20.43 86 LEU A C 1
ATOM 678 O O . LEU A 1 86 ? 31.089 34.103 13.125 1.00 20.83 86 LEU A O 1
ATOM 683 N N . PRO A 1 87 ? 32.653 33.925 14.771 1.00 20.88 87 PRO A N 1
ATOM 684 C CA . PRO A 1 87 ? 33.076 32.636 14.215 1.00 21.21 87 PRO A CA 1
ATOM 685 C C . PRO A 1 87 ? 31.950 31.607 14.087 1.00 21.95 87 PRO A C 1
ATOM 686 O O . PRO A 1 87 ? 31.855 30.934 13.052 1.00 21.89 87 PRO A O 1
ATOM 690 N N . GLU A 1 88 ? 31.100 31.500 15.111 1.00 21.78 88 GLU A N 1
ATOM 691 C CA . GLU A 1 88 ? 29.973 30.569 15.076 1.00 22.14 88 GLU A CA 1
ATOM 692 C C . GLU A 1 88 ? 28.858 31.016 14.130 1.00 21.76 88 GLU A C 1
ATOM 693 O O . GLU A 1 88 ? 28.317 30.198 13.396 1.00 21.62 88 GLU A O 1
ATOM 699 N N . MET A 1 89 ? 28.515 32.302 14.144 1.00 21.38 89 MET A N 1
ATOM 700 C CA . MET A 1 89 ? 27.518 32.820 13.208 1.00 22.03 89 MET A CA 1
ATOM 701 C C . MET A 1 89 ? 27.936 32.617 11.747 1.00 21.75 89 MET A C 1
ATOM 702 O O . MET A 1 89 ? 27.140 32.153 10.931 1.00 21.92 89 MET A O 1
ATOM 707 N N . VAL A 1 90 ? 29.169 32.987 11.417 1.00 21.73 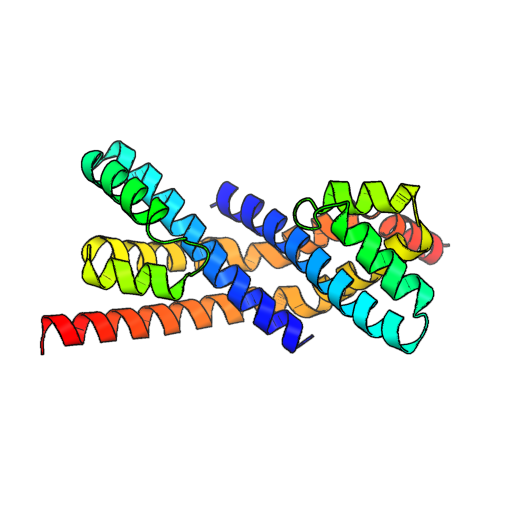90 VAL A N 1
ATOM 708 C CA . VAL A 1 90 ? 29.637 32.926 10.027 1.00 22.03 90 VAL A CA 1
ATOM 709 C C . VAL A 1 90 ? 29.771 31.487 9.525 1.00 22.30 90 VAL A C 1
ATOM 710 O O . VAL A 1 90 ? 29.330 31.185 8.421 1.00 22.50 90 VAL A O 1
ATOM 714 N N . LEU A 1 91 ? 30.360 30.607 10.327 1.00 22.56 91 LEU A N 1
ATOM 715 C CA . LEU A 1 91 ? 30.493 29.205 9.927 1.00 23.81 91 LEU A CA 1
ATOM 716 C C . LEU A 1 91 ? 29.127 28.533 9.755 1.00 24.27 91 LEU A C 1
ATOM 717 O O . LEU A 1 91 ? 28.924 27.774 8.801 1.00 24.09 91 LEU A O 1
ATOM 722 N N . SER A 1 92 ? 28.187 28.827 10.657 1.00 24.73 92 SER A N 1
ATOM 723 C CA . SER A 1 92 ? 26.838 28.271 10.516 1.00 25.38 92 SER A CA 1
ATOM 724 C C . SER A 1 92 ? 26.071 28.867 9.321 1.00 25.01 92 SER A C 1
ATOM 725 O O . SER A 1 92 ? 25.381 28.131 8.624 1.00 25.07 92 SER A O 1
ATOM 728 N N . GLN A 1 93 ? 26.215 30.173 9.072 1.00 24.68 93 GLN A N 1
ATOM 729 C CA . GLN A 1 93 ? 25.668 30.808 7.853 1.00 24.72 93 GLN A CA 1
ATOM 730 C C . GLN A 1 93 ? 26.231 30.204 6.539 1.00 24.54 93 GLN A C 1
ATOM 731 O O . GLN A 1 93 ? 25.485 29.970 5.573 1.00 23.88 93 GLN A O 1
ATOM 737 N N . ILE A 1 94 ? 27.543 29.987 6.501 1.00 24.07 94 ILE A N 1
ATOM 738 C CA . ILE A 1 94 ? 28.213 29.443 5.318 1.00 24.35 94 ILE A CA 1
ATOM 739 C C . ILE A 1 94 ? 27.777 27.998 5.030 1.00 24.97 94 ILE A C 1
ATOM 740 O O . ILE A 1 94 ? 27.489 27.662 3.885 1.00 25.02 94 ILE A O 1
ATOM 745 N N . LYS A 1 95 ? 27.726 27.151 6.058 1.00 25.39 95 LYS A N 1
ATOM 746 C CA . LYS A 1 95 ? 27.215 25.773 5.900 1.00 26.54 95 LYS A CA 1
ATOM 747 C C . LYS A 1 95 ? 25.777 25.734 5.376 1.00 26.93 95 LYS A C 1
ATOM 748 O O . LYS A 1 95 ? 25.451 24.967 4.464 1.00 26.85 95 LYS A O 1
ATOM 754 N N . GLN A 1 96 ? 24.919 26.565 5.956 1.00 27.23 96 GLN A N 1
ATOM 755 C CA . GLN A 1 96 ? 23.538 26.645 5.509 1.00 27.88 96 GLN A CA 1
ATOM 756 C C . GLN A 1 96 ? 23.442 27.137 4.055 1.00 27.20 96 GLN A C 1
ATOM 757 O O . GLN A 1 96 ? 22.730 26.549 3.235 1.00 26.91 96 GLN A O 1
ATOM 763 N N . SER A 1 97 ? 24.175 28.205 3.749 1.00 26.36 97 SER A N 1
ATOM 764 C CA . SER A 1 97 ? 24.254 28.726 2.392 1.00 26.10 97 SER A CA 1
ATOM 765 C C . SER A 1 97 ? 24.852 27.703 1.407 1.00 25.41 97 SER A C 1
ATOM 766 O O . SER A 1 97 ? 24.344 27.568 0.301 1.00 25.70 97 SER A O 1
ATOM 769 N N . ASN A 1 98 ? 25.896 26.977 1.809 1.00 25.09 98 ASN A N 1
ATOM 770 C CA . ASN A 1 98 ? 26.453 25.903 0.973 1.00 25.23 98 ASN A CA 1
ATOM 771 C C . ASN A 1 98 ? 25.423 24.796 0.693 1.00 25.99 98 ASN A C 1
ATOM 772 O O . ASN A 1 98 ? 25.306 24.325 -0.438 1.00 25.67 98 ASN A O 1
ATOM 777 N N . GLY A 1 99 ? 24.681 24.396 1.728 1.00 26.68 99 GLY A N 1
ATOM 778 C CA . GLY A 1 99 ? 23.641 23.373 1.595 1.00 27.53 99 GLY A CA 1
ATOM 779 C C . GLY A 1 99 ? 22.518 23.791 0.666 1.00 28.29 99 GLY A C 1
ATOM 780 O O . GLY A 1 99 ? 22.066 23.007 -0.176 1.00 28.69 99 GLY A O 1
ATOM 781 N N . ASN A 1 100 ? 22.056 25.025 0.825 1.00 28.59 100 ASN A N 1
ATOM 782 C CA . ASN A 1 100 ? 21.028 25.563 -0.039 1.00 29.19 100 ASN A CA 1
ATOM 783 C C . ASN A 1 100 ? 21.422 25.616 -1.522 1.00 29.77 100 ASN A C 1
ATOM 784 O O . ASN A 1 100 ? 20.596 25.331 -2.392 1.00 29.67 100 ASN A O 1
ATOM 789 N N . HIS A 1 101 ? 22.671 25.989 -1.803 1.00 29.92 101 HIS A N 1
ATOM 790 C CA . HIS A 1 101 ? 23.144 26.100 -3.182 1.00 30.36 101 HIS A CA 1
ATOM 791 C C . HIS A 1 101 ? 23.424 24.743 -3.809 1.00 30.61 101 HIS A C 1
ATOM 792 O O . HIS A 1 101 ? 23.180 24.560 -4.997 1.00 29.89 101 HIS A O 1
ATOM 799 N N . ARG A 1 102 ? 23.923 23.804 -3.006 1.00 31.72 102 ARG A N 1
ATOM 800 C CA . ARG A 1 102 ? 24.127 22.422 -3.453 1.00 33.42 102 ARG A CA 1
ATOM 801 C C . ARG A 1 102 ? 22.788 21.751 -3.793 1.00 34.99 102 ARG A C 1
ATOM 802 O O . ARG A 1 102 ? 22.676 21.094 -4.824 1.00 34.85 102 ARG A O 1
ATOM 810 N N . ARG A 1 103 ? 21.783 21.943 -2.931 1.00 36.81 103 ARG A N 1
ATOM 811 C CA . ARG A 1 103 ? 20.414 21.471 -3.178 1.00 38.84 103 ARG A CA 1
ATOM 812 C C . ARG A 1 103 ? 19.806 22.106 -4.420 1.00 39.48 103 ARG A C 1
ATOM 813 O O . ARG A 1 103 ? 19.214 21.415 -5.241 1.00 39.79 103 ARG A O 1
ATOM 821 N N . SER A 1 104 ? 19.943 23.421 -4.550 1.00 40.53 104 SER A N 1
ATOM 822 C CA . SER A 1 104 ? 19.453 24.136 -5.725 1.00 41.58 104 SER A CA 1
ATOM 823 C C . SER A 1 104 ? 20.120 23.622 -7.006 1.00 42.47 104 SER A C 1
ATOM 824 O O . SER A 1 104 ? 19.472 23.475 -8.051 1.00 42.46 104 SER A O 1
ATOM 827 N N . LEU A 1 105 ? 21.412 23.329 -6.910 1.00 43.44 105 LEU A N 1
ATOM 828 C CA . LEU A 1 105 ? 22.167 22.799 -8.032 1.00 44.72 105 LEU A CA 1
ATOM 829 C C . LEU A 1 105 ? 21.722 21.371 -8.349 1.00 45.56 105 LEU A C 1
ATOM 830 O O . LEU A 1 105 ? 21.516 21.030 -9.514 1.00 45.37 105 LEU A O 1
ATOM 835 N N . LEU A 1 106 ? 21.578 20.550 -7.310 1.00 46.70 106 LEU A N 1
ATOM 836 C CA . LEU A 1 106 ? 21.214 19.142 -7.473 1.00 47.90 106 LEU A CA 1
ATOM 837 C C . LEU A 1 106 ? 19.845 18.994 -8.126 1.00 48.86 106 LEU A C 1
ATOM 838 O O . LEU A 1 106 ? 19.634 18.086 -8.923 1.00 48.99 106 LEU A O 1
ATOM 843 N N . GLU A 1 107 ? 18.934 19.908 -7.803 1.00 49.95 107 GLU A N 1
ATOM 844 C CA . GLU A 1 107 ? 17.574 19.865 -8.328 1.00 51.39 107 GLU A CA 1
ATOM 845 C C . GLU A 1 107 ? 17.486 20.286 -9.801 1.00 51.89 107 GLU A C 1
ATOM 846 O O . GLU A 1 107 ? 16.626 19.794 -10.539 1.00 51.97 107 GLU A O 1
ATOM 852 N N . ARG A 1 108 ? 18.387 21.171 -10.226 1.00 52.60 108 ARG A N 1
ATOM 853 C CA . ARG A 1 108 ? 18.491 21.566 -11.635 1.00 53.48 108 ARG A CA 1
ATOM 854 C C . ARG A 1 108 ? 18.998 20.410 -12.491 1.00 53.96 108 ARG A C 1
ATOM 855 O O . ARG A 1 108 ? 18.412 20.088 -13.524 1.00 54.15 108 ARG A O 1
ATOM 863 N N . LEU A 1 109 ? 20.082 19.782 -12.042 1.00 54.56 109 LEU A N 1
ATOM 864 C CA . LEU A 1 109 ? 20.703 18.676 -12.756 1.00 55.18 109 LEU A CA 1
ATOM 865 C C . LEU A 1 109 ? 19.805 17.438 -12.839 1.00 55.97 109 LEU A C 1
ATOM 866 O O . LEU A 1 109 ? 19.834 16.709 -13.832 1.00 56.09 109 LEU A O 1
ATOM 871 N N . THR A 1 110 ? 19.004 17.219 -11.799 1.00 56.85 110 THR A N 1
ATOM 872 C CA . THR A 1 110 ? 18.245 15.982 -11.651 1.00 57.76 110 THR A CA 1
ATOM 873 C C . THR A 1 110 ? 16.786 16.104 -12.111 1.00 58.24 110 THR A C 1
ATOM 874 O O . THR A 1 110 ? 16.192 15.119 -12.567 1.00 58.50 110 THR A O 1
ATOM 878 N N . GLN A 1 111 ? 16.225 17.308 -11.996 1.00 58.70 111 GLN A N 1
ATOM 879 C CA . GLN A 1 111 ? 14.818 17.563 -12.317 1.00 59.17 111 GLN A CA 1
ATOM 880 C C . GLN A 1 111 ? 14.634 18.900 -13.021 1.00 59.12 111 GLN A C 1
ATOM 881 O O . GLN A 1 111 ? 15.337 19.204 -13.982 1.00 59.34 111 GLN A O 1
ATOM 887 N N . PHE B 1 3 ? 24.375 45.184 20.407 1.00 39.30 3 PHE B N 1
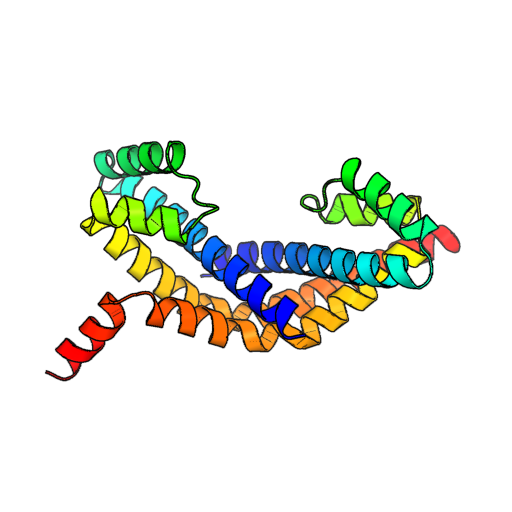ATOM 888 C CA . PHE B 1 3 ? 25.351 44.224 19.818 1.00 39.25 3 PHE B CA 1
ATOM 889 C C . PHE B 1 3 ? 24.729 43.416 18.669 1.00 39.03 3 PHE B C 1
ATOM 890 O O . PHE B 1 3 ? 25.416 43.079 17.700 1.00 38.66 3 PHE B O 1
ATOM 898 N N . LYS B 1 4 ? 23.427 43.136 18.774 1.00 38.19 4 LYS B N 1
ATOM 899 C CA . LYS B 1 4 ? 22.753 42.176 17.892 1.00 37.53 4 LYS B CA 1
ATOM 900 C C . LYS B 1 4 ? 22.738 42.564 16.412 1.00 36.46 4 LYS B C 1
ATOM 901 O O . LYS B 1 4 ? 23.148 41.772 15.556 1.00 36.10 4 LYS B O 1
ATOM 907 N N . LYS B 1 5 ? 22.255 43.768 16.116 1.00 35.19 5 LYS B N 1
ATOM 908 C CA . LYS B 1 5 ? 22.222 44.263 14.741 1.00 34.49 5 LYS B CA 1
ATOM 909 C C . LYS B 1 5 ? 23.633 44.306 14.141 1.00 33.07 5 LYS B C 1
ATOM 910 O O . LYS B 1 5 ? 23.842 43.842 13.016 1.00 32.85 5 LYS B O 1
ATOM 916 N N . VAL B 1 6 ? 24.589 44.848 14.904 1.00 31.34 6 VAL B N 1
ATOM 917 C CA . VAL B 1 6 ? 25.984 44.952 14.465 1.00 29.69 6 VAL B CA 1
ATOM 918 C C . VAL B 1 6 ? 26.575 43.563 14.171 1.00 28.58 6 VAL B C 1
ATOM 919 O O . VAL B 1 6 ? 27.101 43.349 13.085 1.00 27.87 6 VAL B O 1
ATOM 923 N N . ALA B 1 7 ? 26.457 42.639 15.127 1.00 27.17 7 ALA B N 1
ATOM 924 C CA . ALA B 1 7 ? 26.901 41.249 14.954 1.00 26.77 7 ALA B CA 1
ATOM 925 C C . ALA B 1 7 ? 26.388 40.613 13.656 1.00 26.57 7 ALA B C 1
ATOM 926 O O . ALA B 1 7 ? 27.170 40.048 12.887 1.00 26.43 7 ALA B O 1
ATOM 928 N N . LYS B 1 8 ? 25.081 40.726 13.418 1.00 26.16 8 LYS B N 1
ATOM 929 C CA . LYS B 1 8 ? 24.450 40.190 12.210 1.00 26.28 8 LYS B CA 1
ATOM 930 C C . LYS B 1 8 ? 24.991 40.830 10.926 1.00 25.57 8 LYS B C 1
ATOM 931 O O . LYS B 1 8 ? 25.366 40.120 9.991 1.00 25.26 8 LYS B O 1
ATOM 937 N N . GLU B 1 9 ? 25.035 42.161 10.886 1.00 24.62 9 GLU B N 1
ATOM 938 C CA . GLU B 1 9 ? 25.566 42.871 9.726 1.00 24.93 9 GLU B CA 1
ATOM 939 C C . GLU B 1 9 ? 27.042 42.520 9.483 1.00 23.09 9 GLU B C 1
ATOM 940 O O . GLU B 1 9 ? 27.476 42.411 8.340 1.00 22.87 9 GLU B O 1
ATOM 946 N N . THR B 1 10 ? 27.801 42.345 10.562 1.00 21.46 10 THR B N 1
ATOM 947 C CA . THR B 1 10 ? 29.220 41.979 10.460 1.00 20.08 10 THR B CA 1
ATOM 948 C C . THR B 1 10 ? 29.397 40.550 9.933 1.00 19.48 10 THR B C 1
ATOM 949 O O . THR B 1 10 ? 30.248 40.310 9.081 1.00 18.81 10 THR B O 1
ATOM 953 N N . ALA B 1 11 ? 28.574 39.617 10.423 1.00 18.93 11 ALA B N 1
ATOM 954 C CA . ALA B 1 11 ? 28.671 38.216 10.033 1.00 19.03 11 ALA B CA 1
ATOM 955 C C . ALA B 1 11 ? 28.385 38.054 8.541 1.00 18.99 11 ALA B C 1
ATOM 956 O O . ALA B 1 11 ? 29.074 37.310 7.852 1.00 19.01 11 ALA B O 1
ATOM 958 N N . ILE B 1 12 ? 27.394 38.796 8.057 1.00 19.25 12 ILE B N 1
ATOM 959 C CA . ILE B 1 12 ? 27.042 38.864 6.640 1.00 19.40 12 ILE B CA 1
ATOM 960 C C . ILE B 1 12 ? 28.205 39.412 5.794 1.00 19.53 12 ILE B C 1
ATOM 961 O O . ILE B 1 12 ? 28.511 38.877 4.726 1.00 18.89 12 ILE B O 1
ATOM 966 N N . THR B 1 13 ? 28.828 40.488 6.269 1.00 19.48 13 THR B N 1
ATOM 967 C CA . THR B 1 13 ? 29.980 41.078 5.594 1.00 19.83 13 THR B CA 1
ATOM 968 C C . THR B 1 13 ? 31.147 40.085 5.542 1.00 19.82 13 THR B C 1
ATOM 969 O O . THR B 1 13 ? 31.816 39.942 4.504 1.00 19.70 13 THR B O 1
ATOM 973 N N . LEU B 1 14 ? 31.384 39.413 6.669 1.00 19.30 14 LEU B N 1
ATOM 974 C CA . LEU B 1 14 ? 32.446 38.424 6.785 1.00 19.84 14 LEU B CA 1
ATOM 975 C C . LEU B 1 14 ? 32.197 37.203 5.880 1.00 19.01 14 LEU B C 1
ATOM 976 O O . LEU B 1 14 ? 33.125 36.685 5.272 1.00 19.00 14 LEU B O 1
ATOM 981 N N . GLN B 1 15 ? 30.950 36.753 5.789 1.00 18.68 15 GLN B N 1
ATOM 982 C CA . GLN B 1 15 ? 30.590 35.661 4.879 1.00 19.63 15 GLN B CA 1
ATOM 983 C C . GLN B 1 15 ? 30.916 36.030 3.419 1.00 18.78 15 GLN B C 1
ATOM 984 O O . GLN B 1 15 ? 31.475 35.224 2.684 1.00 18.65 15 GLN B O 1
ATOM 990 N N . SER B 1 16 ? 30.577 37.255 3.030 1.00 18.21 16 SER B N 1
ATOM 991 C CA . SER B 1 16 ? 30.878 37.771 1.695 1.00 18.67 16 SER B CA 1
ATOM 992 C C . SER B 1 16 ? 32.390 37.940 1.459 1.00 18.21 16 SER B C 1
ATOM 993 O O . SER B 1 16 ? 32.910 37.568 0.401 1.00 17.83 16 SER B O 1
ATOM 996 N N . TYR B 1 17 ? 33.097 38.467 2.459 1.00 17.72 17 TYR B N 1
ATOM 997 C CA . TYR B 1 17 ? 34.541 38.623 2.355 1.00 17.30 17 TYR B CA 1
ATOM 998 C C . TYR B 1 17 ? 35.285 37.288 2.214 1.00 16.81 17 TYR B C 1
ATOM 999 O O . TYR B 1 17 ? 36.267 37.210 1.479 1.00 15.72 17 TYR B O 1
ATOM 1008 N N . LEU B 1 18 ? 34.829 36.261 2.931 1.00 16.06 18 LEU B N 1
ATOM 1009 C CA . LEU B 1 18 ? 35.457 34.941 2.858 1.00 15.88 18 LEU B CA 1
ATOM 1010 C C . LEU B 1 18 ? 35.137 34.230 1.544 1.00 15.44 18 LEU B C 1
ATOM 1011 O O . LEU B 1 18 ? 35.936 33.434 1.064 1.00 14.61 18 LEU B O 1
ATOM 1016 N N . THR B 1 19 ? 33.972 34.523 0.965 1.00 15.30 19 THR B N 1
ATOM 1017 C CA . THR B 1 19 ? 33.661 34.062 -0.390 1.00 15.90 19 THR B CA 1
ATOM 1018 C C . THR B 1 19 ? 34.658 34.690 -1.389 1.00 16.42 19 THR B C 1
ATOM 1019 O O . THR B 1 19 ? 35.187 34.013 -2.277 1.00 16.32 19 THR B O 1
ATOM 1023 N N . TYR B 1 20 ? 34.916 35.980 -1.222 1.00 17.04 20 TYR B N 1
ATOM 1024 C CA . TYR B 1 20 ? 35.859 36.703 -2.056 1.00 17.49 20 TYR B CA 1
ATOM 1025 C C . TYR B 1 20 ? 37.272 36.130 -1.935 1.00 17.00 20 TYR B C 1
ATOM 1026 O O . TYR B 1 20 ? 37.932 35.903 -2.948 1.00 16.55 20 TYR B O 1
ATOM 1035 N N . GLN B 1 21 ? 37.723 35.897 -0.703 1.00 16.32 21 GLN B N 1
ATOM 1036 C CA . GLN B 1 21 ? 39.022 35.247 -0.468 1.00 16.71 21 GLN B CA 1
ATOM 1037 C C . GLN B 1 21 ? 39.112 33.858 -1.124 1.00 16.71 21 GLN B C 1
ATOM 1038 O O . GLN B 1 21 ? 40.153 33.505 -1.692 1.00 15.95 21 GLN B O 1
ATOM 1044 N N . ALA B 1 22 ? 38.017 33.093 -1.057 1.00 16.05 22 ALA B N 1
ATOM 1045 C CA . ALA B 1 22 ? 37.928 31.775 -1.706 1.00 16.36 22 ALA B CA 1
ATOM 1046 C C . ALA B 1 22 ? 38.147 31.887 -3.209 1.00 16.87 22 ALA B C 1
ATOM 1047 O O . ALA B 1 22 ? 38.922 31.131 -3.782 1.00 17.15 22 ALA B O 1
ATOM 1049 N N . VAL B 1 23 ? 37.472 32.845 -3.844 1.00 17.10 23 VAL B N 1
ATOM 1050 C CA . VAL B 1 23 ? 37.651 33.089 -5.272 1.00 17.57 23 VAL B CA 1
ATOM 1051 C C . VAL B 1 23 ? 39.103 33.488 -5.620 1.00 17.87 23 VAL B C 1
ATOM 1052 O O . VAL B 1 23 ? 39.678 32.999 -6.595 1.00 17.34 23 VAL B O 1
ATOM 1056 N N . ARG B 1 24 ? 39.692 34.364 -4.819 1.00 18.14 24 ARG B N 1
ATOM 1057 C CA . ARG B 1 24 ? 41.098 34.729 -5.005 1.00 19.74 24 ARG B CA 1
ATOM 1058 C C . ARG B 1 24 ? 42.039 33.531 -4.938 1.00 19.17 24 ARG B C 1
ATOM 1059 O O . ARG B 1 24 ? 42.919 33.391 -5.778 1.00 18.70 24 ARG B O 1
ATOM 1067 N N . LEU B 1 25 ? 41.849 32.675 -3.936 1.00 19.34 25 LEU B N 1
ATOM 1068 C CA . LEU B 1 25 ? 42.672 31.473 -3.761 1.00 20.45 25 LEU B CA 1
ATOM 1069 C C . LEU B 1 25 ? 42.529 30.552 -4.970 1.00 19.53 25 LEU B C 1
ATOM 1070 O O . LEU B 1 25 ? 43.522 30.083 -5.546 1.00 19.14 25 LEU B O 1
ATOM 1075 N N . ILE B 1 26 ? 41.281 30.314 -5.358 1.00 18.69 26 ILE B N 1
ATOM 1076 C CA . ILE B 1 26 ? 40.957 29.520 -6.538 1.00 18.12 26 ILE B CA 1
ATOM 1077 C C . ILE B 1 26 ? 41.531 30.118 -7.834 1.00 18.08 26 ILE B C 1
ATOM 1078 O O . ILE B 1 26 ? 42.058 29.388 -8.681 1.00 17.55 26 ILE B O 1
ATOM 1083 N N . SER B 1 27 ? 41.459 31.440 -7.979 1.00 17.85 27 SER B N 1
ATOM 1084 C CA . SER B 1 27 ? 42.035 32.099 -9.153 1.00 18.65 27 SER B CA 1
ATOM 1085 C C . SER B 1 27 ? 43.539 31.813 -9.269 1.00 19.49 27 SER B C 1
ATOM 1086 O O . SER B 1 27 ? 44.032 31.485 -10.344 1.00 18.59 27 SER B O 1
ATOM 1089 N N . GLN B 1 28 ? 44.249 31.947 -8.144 1.00 20.56 28 GLN B N 1
ATOM 1090 C CA . GLN B 1 28 ? 45.674 31.631 -8.052 1.00 22.23 28 GLN B CA 1
ATOM 1091 C C . GLN B 1 28 ? 45.952 30.180 -8.460 1.00 22.10 28 GLN B C 1
ATOM 1092 O O . GLN B 1 28 ? 46.873 29.913 -9.246 1.00 22.03 28 GLN B O 1
ATOM 1098 N N . GLN B 1 29 ? 45.134 29.261 -7.934 1.00 22.00 29 GLN B N 1
ATOM 1099 C CA . GLN B 1 29 ? 45.215 27.836 -8.231 1.00 22.52 29 GLN B CA 1
ATOM 1100 C C . GLN B 1 29 ? 44.940 27.527 -9.711 1.00 21.54 29 GLN B C 1
ATOM 1101 O O . GLN B 1 29 ? 45.690 26.780 -10.336 1.00 21.21 29 GLN B O 1
ATOM 1107 N N . LEU B 1 30 ? 43.879 28.107 -10.266 1.00 20.62 30 LEU B N 1
ATOM 1108 C CA . LEU B 1 30 ? 43.590 27.963 -11.694 1.00 20.71 30 LEU B CA 1
ATOM 1109 C C . LEU B 1 30 ? 44.714 28.506 -12.597 1.00 20.98 30 LEU B C 1
ATOM 1110 O O . LEU B 1 30 ? 44.981 27.955 -13.656 1.00 20.12 30 LEU B O 1
ATOM 1115 N N . SER B 1 31 ? 45.348 29.593 -12.171 1.00 21.59 31 SER B N 1
ATOM 1116 C CA . SER B 1 31 ? 46.458 30.194 -12.910 1.00 22.82 31 SER B CA 1
ATOM 1117 C C . SER B 1 31 ? 47.628 29.201 -13.106 1.00 24.20 31 SER B C 1
ATOM 1118 O O . SER B 1 31 ? 48.356 29.281 -14.098 1.00 24.16 31 SER B O 1
ATOM 1121 N N . GLU B 1 32 ? 47.781 28.267 -12.169 1.00 25.88 32 GLU B N 1
ATOM 1122 C CA . GLU B 1 32 ? 48.831 27.232 -12.234 1.00 27.64 32 GLU B CA 1
ATOM 1123 C C . GLU B 1 32 ? 48.441 25.982 -13.008 1.00 27.94 32 GLU B C 1
ATOM 1124 O O . GLU B 1 32 ? 49.255 25.432 -13.759 1.00 29.10 32 GLU B O 1
ATOM 1130 N N . THR B 1 33 ? 47.203 25.527 -12.829 1.00 27.82 33 THR B N 1
ATOM 1131 C CA . THR B 1 33 ? 46.812 24.195 -13.284 1.00 27.32 33 THR B CA 1
ATOM 1132 C C . THR B 1 33 ? 45.780 24.202 -14.395 1.00 26.83 33 THR B C 1
ATOM 1133 O O . THR B 1 33 ? 45.594 23.185 -15.077 1.00 26.75 33 THR B O 1
ATOM 1137 N N . ASN B 1 34 ? 45.111 25.340 -14.583 1.00 25.45 34 ASN B N 1
ATOM 1138 C CA . ASN B 1 34 ? 44.026 25.429 -15.549 1.00 24.55 34 ASN B CA 1
ATOM 1139 C C . ASN B 1 34 ? 43.871 26.872 -16.067 1.00 23.75 34 ASN B C 1
ATOM 1140 O O . ASN B 1 34 ? 42.799 27.461 -15.918 1.00 23.25 34 ASN B O 1
ATOM 1145 N N . PRO B 1 35 ? 44.948 27.437 -16.677 1.00 23.12 35 PRO B N 1
ATOM 1146 C CA . PRO B 1 35 ? 45.087 28.885 -16.940 1.00 22.15 35 PRO B CA 1
ATOM 1147 C C . PRO B 1 35 ? 43.945 29.506 -17.722 1.00 21.07 35 PRO B C 1
ATOM 1148 O O . PRO B 1 35 ? 43.517 30.602 -17.381 1.00 21.37 35 PRO B O 1
ATOM 1152 N N . GLY B 1 36 ? 43.447 28.820 -18.749 1.00 19.78 36 GLY B N 1
ATOM 1153 C CA . GLY B 1 36 ? 42.303 29.307 -19.513 1.00 18.42 36 GLY B CA 1
ATOM 1154 C C . GLY B 1 36 ? 41.105 29.627 -18.632 1.00 18.19 36 GLY B C 1
ATOM 1155 O O . GLY B 1 36 ? 40.336 30.570 -18.914 1.00 17.45 36 GLY B O 1
ATOM 1156 N N . GLN B 1 37 ? 40.925 28.859 -17.558 1.00 17.27 37 GLN B N 1
ATOM 1157 C CA . GLN B 1 37 ? 39.765 29.109 -16.705 1.00 16.62 37 GLN B CA 1
ATOM 1158 C C . GLN B 1 37 ? 40.006 30.218 -15.672 1.00 15.94 37 GLN B C 1
ATOM 1159 O O . GLN B 1 37 ? 39.047 30.792 -15.165 1.00 15.90 37 GLN B O 1
ATOM 1165 N N . ALA B 1 38 ? 41.274 30.514 -15.371 1.00 14.99 38 ALA B N 1
ATOM 1166 C CA . ALA B 1 38 ? 41.620 31.709 -14.599 1.00 14.97 38 ALA B CA 1
ATOM 1167 C C . ALA B 1 38 ? 41.228 32.946 -15.401 1.00 14.92 38 ALA B C 1
ATOM 1168 O O . ALA B 1 38 ? 40.643 33.883 -14.854 1.00 15.03 38 ALA B O 1
ATOM 1170 N N . ILE B 1 39 ? 41.534 32.933 -16.702 1.00 14.82 39 ILE B N 1
ATOM 1171 C CA . ILE B 1 39 ? 41.149 34.022 -17.608 1.00 14.69 39 ILE B CA 1
ATOM 1172 C C . ILE B 1 39 ? 39.636 34.157 -17.620 1.00 14.83 39 ILE B C 1
ATOM 1173 O O . ILE B 1 39 ? 39.119 35.246 -17.429 1.00 15.20 39 ILE B O 1
ATOM 1178 N N . TRP B 1 40 ? 38.920 33.046 -17.811 1.00 15.14 40 TRP B N 1
ATOM 1179 C CA . TRP B 1 40 ? 37.458 33.083 -17.764 1.00 15.29 40 TRP B CA 1
ATOM 1180 C C . TRP B 1 40 ? 36.955 33.685 -16.450 1.00 15.20 40 TRP B C 1
ATOM 1181 O O . TRP B 1 40 ? 36.062 34.536 -16.453 1.00 15.68 40 TRP B O 1
ATOM 1192 N N . LEU B 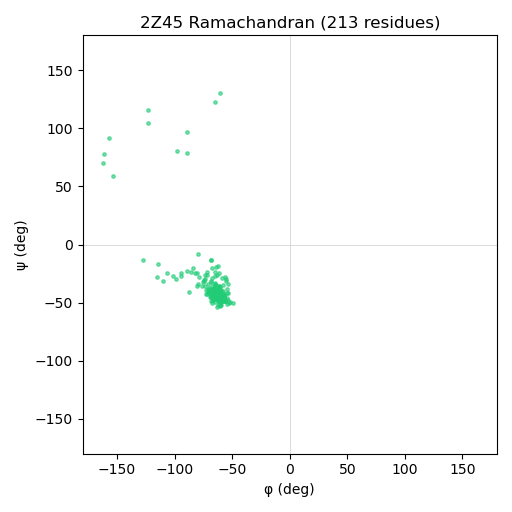1 41 ? 37.537 33.247 -15.334 1.00 15.22 41 LEU B N 1
ATOM 1193 C CA . LEU B 1 41 ? 37.136 33.721 -13.997 1.00 15.30 41 LEU B CA 1
ATOM 1194 C C . LEU B 1 41 ? 37.349 35.239 -13.832 1.00 15.51 41 LEU B C 1
ATOM 1195 O O . LEU B 1 41 ? 36.563 35.913 -13.168 1.00 15.26 41 LEU B O 1
ATOM 1200 N N . GLY B 1 42 ? 38.408 35.761 -14.443 1.00 15.81 42 GLY B N 1
ATOM 1201 C CA . GLY B 1 42 ? 38.628 37.209 -14.500 1.00 16.37 42 GLY B CA 1
ATOM 1202 C C . GLY B 1 42 ? 37.509 37.912 -15.260 1.00 16.60 42 GLY B C 1
ATOM 1203 O O . GLY B 1 42 ? 36.982 38.925 -14.804 1.00 16.79 42 GLY B O 1
ATOM 1204 N N . GLU B 1 43 ? 37.136 37.373 -16.414 1.00 16.10 43 GLU B N 1
ATOM 1205 C CA . GLU B 1 43 ? 36.045 37.949 -17.189 1.00 16.80 43 GLU B CA 1
ATOM 1206 C C . GLU B 1 43 ? 34.725 37.899 -16.427 1.00 16.80 43 GLU B C 1
ATOM 1207 O O . GLU B 1 43 ? 33.966 38.881 -16.434 1.00 16.06 43 GLU B O 1
ATOM 1213 N N . PHE B 1 44 ? 34.452 36.741 -15.810 1.00 16.62 44 PHE B N 1
ATOM 1214 C CA . PHE B 1 44 ? 33.245 36.550 -15.002 1.00 16.83 44 PHE B CA 1
ATOM 1215 C C . PHE B 1 44 ? 33.170 37.589 -13.893 1.00 17.02 44 PHE B C 1
ATOM 1216 O O . PHE B 1 44 ? 32.113 38.177 -13.655 1.00 16.76 44 PHE B O 1
ATOM 1224 N N . SER B 1 45 ? 34.305 37.814 -13.234 1.00 18.11 45 SER B N 1
ATOM 1225 C CA . SER B 1 45 ? 34.373 38.725 -12.098 1.00 19.85 45 SER B CA 1
ATOM 1226 C C . SER B 1 45 ? 34.258 40.205 -12.482 1.00 21.03 45 SER B C 1
ATOM 1227 O O . SER B 1 45 ? 33.885 41.011 -11.646 1.00 20.57 45 SER B O 1
ATOM 1230 N N . LYS B 1 46 ? 34.589 40.562 -13.728 1.00 22.68 46 LYS B N 1
ATOM 1231 C CA . LYS B 1 46 ? 34.373 41.945 -14.183 1.00 24.76 46 LYS B CA 1
ATOM 1232 C C . LYS B 1 46 ? 32.889 42.186 -14.464 1.00 25.14 46 LYS B C 1
ATOM 1233 O O . LYS B 1 46 ? 32.395 43.296 -14.273 1.00 25.47 46 LYS B O 1
ATOM 1239 N N . ARG B 1 47 ? 32.195 41.136 -14.907 1.00 25.31 47 ARG B N 1
ATOM 1240 C CA . ARG B 1 47 ? 30.776 41.208 -15.255 1.00 25.74 47 ARG B CA 1
ATOM 1241 C C . ARG B 1 47 ? 29.886 41.133 -14.004 1.00 25.11 47 ARG B C 1
ATOM 1242 O O . ARG B 1 47 ? 28.827 41.776 -13.932 1.00 25.30 47 ARG B O 1
ATOM 1250 N N . HIS B 1 48 ? 30.313 40.342 -13.024 1.00 23.70 48 HIS B N 1
ATOM 1251 C CA . HIS B 1 48 ? 29.532 40.113 -11.817 1.00 22.72 48 HIS B CA 1
ATOM 1252 C C . HIS B 1 48 ? 30.359 40.510 -10.585 1.00 22.48 48 HIS B C 1
ATOM 1253 O O . HIS B 1 48 ? 31.290 39.793 -10.218 1.00 22.05 48 HIS B O 1
ATOM 1260 N N . PRO B 1 49 ? 30.051 41.676 -9.969 1.00 22.42 49 PRO B N 1
ATOM 1261 C CA . PRO B 1 49 ? 30.818 42.084 -8.787 1.00 22.08 49 PRO B CA 1
ATOM 1262 C C . PRO B 1 49 ? 30.724 41.084 -7.633 1.00 21.88 49 PRO B C 1
ATOM 1263 O O . PRO B 1 49 ? 29.635 40.643 -7.263 1.00 21.74 49 PRO B O 1
ATOM 1267 N N . ILE B 1 50 ? 31.880 40.724 -7.090 1.00 21.77 50 ILE B N 1
ATOM 1268 C CA . ILE B 1 50 ? 31.957 39.830 -5.942 1.00 22.07 50 ILE B CA 1
ATOM 1269 C C . ILE B 1 50 ? 31.253 40.422 -4.711 1.00 22.19 50 ILE B C 1
ATOM 1270 O O . ILE B 1 50 ? 30.796 39.685 -3.831 1.00 21.71 50 ILE B O 1
ATOM 1275 N N . GLN B 1 51 ? 31.138 41.747 -4.672 1.00 22.53 51 GLN B N 1
ATOM 1276 C CA . GLN B 1 51 ? 30.482 42.432 -3.550 1.00 23.84 51 GLN B CA 1
ATOM 1277 C C . GLN B 1 51 ? 29.006 42.047 -3.458 1.00 23.69 51 GLN B C 1
ATOM 1278 O O . GLN B 1 51 ? 28.411 42.059 -2.382 1.00 24.15 51 GLN B O 1
ATOM 1284 N N . GLU B 1 52 ? 28.430 41.664 -4.587 1.00 23.85 52 GLU B N 1
ATOM 1285 C CA . GLU B 1 52 ? 27.060 41.162 -4.607 1.00 24.31 52 GLU B CA 1
ATOM 1286 C C . GLU B 1 52 ? 27.135 39.644 -4.608 1.00 24.24 52 GLU B C 1
ATOM 1287 O O . GLU B 1 52 ? 27.004 38.979 -5.655 1.00 24.00 52 GLU B O 1
ATOM 1293 N N . SER B 1 53 ? 27.344 39.116 -3.406 1.00 24.06 53 SER B N 1
ATOM 1294 C CA . SER B 1 53 ? 27.843 37.765 -3.193 1.00 24.26 53 SER B CA 1
ATOM 1295 C C . SER B 1 53 ? 26.881 36.681 -3.657 1.00 24.68 53 SER B C 1
ATOM 1296 O O . SER B 1 53 ? 27.286 35.705 -4.300 1.00 24.35 53 SER B O 1
ATOM 1299 N N . ASP B 1 54 ? 25.605 36.840 -3.325 1.00 25.07 54 ASP B N 1
ATOM 1300 C CA . ASP B 1 54 ? 24.633 35.844 -3.741 1.00 25.25 54 ASP B CA 1
ATOM 1301 C C . ASP B 1 54 ? 24.456 35.808 -5.251 1.00 24.35 54 ASP B C 1
ATOM 1302 O O . ASP B 1 54 ? 24.457 34.740 -5.846 1.00 24.58 54 ASP B O 1
ATOM 1307 N N . LEU B 1 55 ? 24.293 36.975 -5.860 1.00 23.49 55 LEU B N 1
ATOM 1308 C CA . LEU B 1 55 ? 24.176 37.085 -7.306 1.00 22.84 55 LEU B CA 1
ATOM 1309 C C . LEU B 1 55 ? 25.407 36.500 -8.015 1.00 21.91 55 LEU B C 1
ATOM 1310 O O . LEU B 1 55 ? 25.295 35.937 -9.107 1.00 22.07 55 LEU B O 1
ATOM 1315 N N . TYR B 1 56 ? 26.573 36.659 -7.394 1.00 20.40 56 TYR B N 1
ATOM 1316 C CA . TYR B 1 56 ? 27.819 36.119 -7.906 1.00 19.26 56 TYR B CA 1
ATOM 1317 C C . TYR B 1 56 ? 27.700 34.594 -7.998 1.00 19.10 56 TYR B C 1
ATOM 1318 O O . TYR B 1 56 ? 27.928 34.023 -9.053 1.00 18.75 56 TYR B O 1
ATOM 1327 N N . LEU B 1 57 ? 27.311 33.953 -6.900 1.00 19.09 57 LEU B N 1
ATOM 1328 C CA . LEU B 1 57 ? 27.190 32.498 -6.857 1.00 19.79 57 LEU B CA 1
ATOM 1329 C C . LEU B 1 57 ? 26.056 31.991 -7.745 1.00 19.81 57 LEU B C 1
ATOM 1330 O O . LEU B 1 57 ? 26.191 30.961 -8.402 1.00 19.50 57 LEU B O 1
ATOM 1335 N N . GLU B 1 58 ? 24.944 32.721 -7.775 1.00 19.85 58 GLU B N 1
ATOM 1336 C CA . GLU B 1 58 ? 23.805 32.340 -8.622 1.00 20.49 58 GLU B CA 1
ATOM 1337 C C . GLU B 1 58 ? 24.154 32.416 -10.110 1.00 20.27 58 GLU B C 1
ATOM 1338 O O . GLU B 1 58 ? 23.798 31.537 -10.891 1.00 19.66 58 GLU B O 1
ATOM 1344 N N . ALA B 1 59 ? 24.865 33.467 -10.491 1.00 20.38 59 ALA B N 1
ATOM 1345 C CA . ALA B 1 59 ? 25.333 33.596 -11.856 1.00 21.08 59 ALA B CA 1
ATOM 1346 C C . ALA B 1 59 ? 26.291 32.460 -12.221 1.00 21.65 59 ALA B C 1
ATOM 1347 O O . ALA B 1 59 ? 26.157 31.858 -13.282 1.00 22.42 59 ALA B O 1
ATOM 1349 N N . MET B 1 60 ? 27.243 32.142 -11.349 1.00 22.37 60 MET B N 1
ATOM 1350 C CA . MET B 1 60 ? 28.161 31.041 -11.646 1.00 23.14 60 MET B CA 1
ATOM 1351 C C . MET B 1 60 ? 27.519 29.646 -11.640 1.00 23.51 60 MET B C 1
ATOM 1352 O O . MET B 1 60 ? 27.965 28.764 -12.365 1.00 23.17 60 MET B O 1
ATOM 1357 N N . MET B 1 61 ? 26.499 29.441 -10.810 1.00 24.10 61 MET B N 1
ATOM 1358 C CA . MET B 1 61 ? 25.721 28.200 -10.857 1.00 25.56 61 MET B CA 1
ATOM 1359 C C . MET B 1 61 ? 25.167 27.960 -12.268 1.00 24.83 61 MET B C 1
ATOM 1360 O O . MET B 1 61 ? 24.995 26.814 -12.682 1.00 25.15 61 MET B O 1
ATOM 1365 N N . LEU B 1 62 ? 24.905 29.045 -12.995 1.00 24.10 62 LEU B N 1
ATOM 1366 C CA . LEU B 1 62 ? 24.419 28.979 -14.371 1.00 23.91 62 LEU B CA 1
ATOM 1367 C C . LEU B 1 62 ? 25.535 28.852 -15.409 1.00 23.49 62 LEU B C 1
ATOM 1368 O O . LEU B 1 62 ? 25.295 28.385 -16.510 1.00 23.90 62 LEU B O 1
ATOM 1373 N N . GLU B 1 63 ? 26.747 29.284 -15.071 1.00 22.71 63 GLU B N 1
ATOM 1374 C CA . GLU B 1 63 ? 27.814 29.388 -16.065 1.00 21.78 63 GLU B CA 1
ATOM 1375 C C . GLU B 1 63 ? 28.944 28.364 -15.895 1.00 20.94 63 GLU B C 1
ATOM 1376 O O . GLU B 1 63 ? 29.564 27.963 -16.870 1.00 20.57 63 GLU B O 1
ATOM 1382 N N . ASN B 1 64 ? 29.219 27.972 -14.656 1.00 20.32 64 ASN B N 1
ATOM 1383 C CA . ASN B 1 64 ? 30.294 27.027 -14.364 1.00 20.24 64 ASN B CA 1
ATOM 1384 C C . ASN B 1 64 ? 30.052 26.339 -13.027 1.00 20.35 64 ASN B C 1
ATOM 1385 O O . ASN B 1 64 ? 30.469 26.829 -11.956 1.00 19.84 64 ASN B O 1
ATOM 1390 N N . LYS B 1 65 ? 29.384 25.191 -13.100 1.00 20.43 65 LYS B N 1
ATOM 1391 C CA . LYS B 1 65 ? 28.912 24.505 -11.911 1.00 20.87 65 LYS B CA 1
ATOM 1392 C C . LYS B 1 65 ? 30.023 23.893 -11.086 1.00 20.89 65 LYS B C 1
ATOM 1393 O O . LYS B 1 65 ? 29.946 23.895 -9.865 1.00 21.38 65 LYS B O 1
ATOM 1399 N N . GLU B 1 66 ? 31.053 23.360 -11.735 1.00 21.17 66 GLU B N 1
ATOM 1400 C CA . GLU B 1 66 ? 32.172 22.775 -10.997 1.00 21.77 66 GLU B CA 1
ATOM 1401 C C . GLU B 1 66 ? 32.867 23.845 -10.174 1.00 20.91 66 GLU B C 1
ATOM 1402 O O . GLU B 1 66 ? 33.290 23.591 -9.047 1.00 20.07 66 GLU B O 1
ATOM 1408 N N . LEU B 1 67 ? 33.023 25.029 -10.763 1.00 20.65 67 LEU B N 1
ATOM 1409 C CA . LEU B 1 67 ? 33.753 26.105 -10.095 1.00 21.16 67 LEU B CA 1
ATOM 1410 C C . LEU B 1 67 ? 32.982 26.653 -8.897 1.00 21.04 67 LEU B C 1
ATOM 1411 O O . LEU B 1 67 ? 33.562 26.918 -7.843 1.00 21.24 67 LEU B O 1
ATOM 1416 N N . VAL B 1 68 ? 31.670 26.794 -9.041 1.00 21.27 68 VAL B N 1
ATOM 1417 C CA . VAL B 1 68 ? 30.859 27.256 -7.924 1.00 21.65 68 VAL B CA 1
ATOM 1418 C C . VAL B 1 68 ? 30.935 26.265 -6.751 1.00 21.57 68 VAL B C 1
ATOM 1419 O O . VAL B 1 68 ? 31.082 26.673 -5.601 1.00 20.99 68 VAL B O 1
ATOM 1423 N N . LEU B 1 69 ? 30.873 24.966 -7.050 1.00 21.37 69 LEU B N 1
ATOM 1424 C CA . LEU B 1 69 ? 31.028 23.937 -6.023 1.00 21.40 69 LEU B CA 1
ATOM 1425 C C . LEU B 1 69 ? 32.370 24.082 -5.323 1.00 21.75 69 LEU B C 1
ATOM 1426 O O . LEU B 1 69 ? 32.462 23.978 -4.092 1.00 21.75 69 LEU B O 1
ATOM 1431 N N . ARG B 1 70 ? 33.407 24.349 -6.110 1.00 21.32 70 ARG B N 1
ATOM 1432 C CA . ARG B 1 70 ? 34.748 24.557 -5.567 1.00 21.48 70 ARG B CA 1
ATOM 1433 C C . ARG B 1 70 ? 34.803 25.779 -4.629 1.00 20.68 70 ARG B C 1
ATOM 1434 O O . ARG B 1 70 ? 35.458 25.735 -3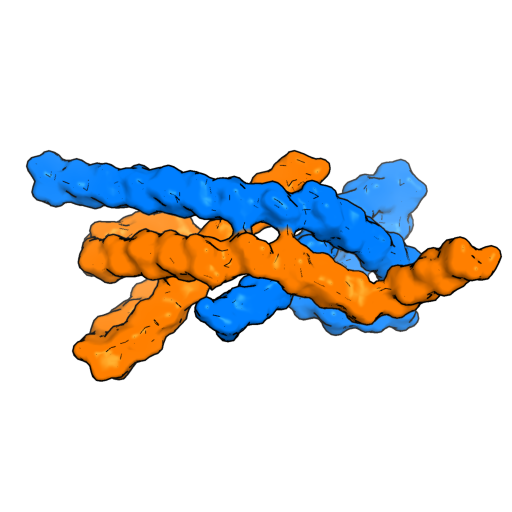.588 1.00 20.68 70 ARG B O 1
ATOM 1442 N N . ILE B 1 71 ? 34.118 26.864 -4.996 1.00 19.84 71 ILE B N 1
ATOM 1443 C CA . ILE B 1 71 ? 34.059 28.065 -4.150 1.00 19.18 71 ILE B CA 1
ATOM 1444 C C . ILE B 1 71 ? 33.399 27.763 -2.798 1.00 19.25 71 ILE B C 1
ATOM 1445 O O . ILE B 1 71 ? 33.884 28.206 -1.754 1.00 18.92 71 ILE B O 1
ATOM 1450 N N . LEU B 1 72 ? 32.292 27.022 -2.840 1.00 19.01 72 LEU B N 1
ATOM 1451 C CA . LEU B 1 72 ? 31.575 26.610 -1.644 1.00 19.71 72 LEU B CA 1
ATOM 1452 C C . LEU B 1 72 ? 32.511 25.832 -0.730 1.00 19.85 72 LEU B C 1
ATOM 1453 O O . LEU B 1 72 ? 32.599 26.113 0.463 1.00 20.08 72 LEU B O 1
ATOM 1458 N N . THR B 1 73 ? 33.251 24.891 -1.310 1.00 20.16 73 THR B N 1
ATOM 1459 C CA . THR B 1 73 ? 34.179 24.066 -0.545 1.00 20.59 73 THR B CA 1
ATOM 1460 C C . THR B 1 73 ? 35.314 24.895 0.050 1.00 20.64 73 THR B C 1
ATOM 1461 O O . THR B 1 73 ? 35.601 24.790 1.247 1.00 21.21 73 THR B O 1
ATOM 1465 N N . VAL B 1 74 ? 35.954 25.716 -0.780 1.00 20.04 74 VAL B N 1
ATOM 1466 C CA . VAL B 1 74 ? 37.086 26.516 -0.334 1.00 19.60 74 VAL B CA 1
ATOM 1467 C C . VAL B 1 74 ? 36.684 27.533 0.734 1.00 19.29 74 VAL B C 1
ATOM 1468 O O . VAL B 1 74 ? 37.399 27.682 1.725 1.00 19.76 74 VAL B O 1
ATOM 1472 N N . ARG B 1 75 ? 35.557 28.221 0.564 1.00 19.04 75 ARG B N 1
ATOM 1473 C CA . ARG B 1 75 ? 35.180 29.246 1.551 1.00 19.73 75 ARG B CA 1
ATOM 1474 C C . ARG B 1 75 ? 34.894 28.646 2.926 1.00 20.76 75 ARG B C 1
ATOM 1475 O O . ARG B 1 75 ? 35.187 29.266 3.946 1.00 20.97 75 ARG B O 1
ATOM 1483 N N . GLU B 1 76 ? 34.328 27.439 2.935 1.00 21.68 76 GLU B N 1
ATOM 1484 C CA . GLU B 1 76 ? 34.067 26.729 4.169 1.00 23.21 76 GLU B CA 1
ATOM 1485 C C . GLU B 1 76 ? 35.369 26.309 4.842 1.00 22.91 76 GLU B C 1
ATOM 1486 O O . GLU B 1 76 ? 35.498 26.446 6.053 1.00 23.03 76 GLU B O 1
ATOM 1492 N N . ASN B 1 77 ? 36.327 25.818 4.053 1.00 23.23 77 ASN B N 1
ATOM 1493 C CA . ASN B 1 77 ? 37.648 25.463 4.563 1.00 23.67 77 ASN B CA 1
ATOM 1494 C C . ASN B 1 77 ? 38.389 26.653 5.139 1.00 23.45 77 ASN B C 1
ATOM 1495 O O . ASN B 1 77 ? 39.006 26.541 6.202 1.00 23.49 77 ASN B O 1
ATOM 1500 N N . LEU B 1 78 ? 38.347 27.783 4.430 1.00 23.00 78 LEU B N 1
ATOM 1501 C CA . LEU B 1 78 ? 38.931 29.029 4.924 1.00 22.76 78 LEU B CA 1
ATOM 1502 C C . LEU B 1 78 ? 38.273 29.479 6.219 1.00 22.96 78 LEU B C 1
ATOM 1503 O O . LEU B 1 78 ? 38.964 29.913 7.135 1.00 22.86 78 LEU B O 1
ATOM 1508 N N . ALA B 1 79 ? 36.942 29.407 6.266 1.00 22.58 79 ALA B N 1
ATOM 1509 C CA . ALA B 1 79 ? 36.173 29.769 7.453 1.00 23.29 79 ALA B CA 1
ATOM 1510 C C . ALA B 1 79 ? 36.583 28.936 8.666 1.00 23.96 79 ALA B C 1
ATOM 1511 O O . ALA B 1 79 ? 36.846 29.476 9.742 1.00 24.23 79 ALA B O 1
ATOM 1513 N N . GLU B 1 80 ? 36.656 27.622 8.482 1.00 24.73 80 GLU B N 1
ATOM 1514 C CA . GLU B 1 80 ? 37.050 26.721 9.564 1.00 26.02 80 GLU B CA 1
ATOM 1515 C C . GLU B 1 80 ? 38.480 26.994 9.998 1.00 25.75 80 GLU B C 1
ATOM 1516 O O . GLU B 1 80 ? 38.806 26.882 11.181 1.00 26.03 80 GLU B O 1
ATOM 1522 N N . GLY B 1 81 ? 39.322 27.357 9.034 1.00 25.54 81 GLY B N 1
ATOM 1523 C CA . GLY B 1 81 ? 40.734 27.602 9.282 1.00 25.00 81 GLY B CA 1
ATOM 1524 C C . GLY B 1 81 ? 41.079 28.943 9.912 1.00 24.88 81 GLY B C 1
ATOM 1525 O O . GLY B 1 81 ? 42.109 29.053 10.581 1.00 25.25 81 GLY B O 1
ATOM 1526 N N . VAL B 1 82 ? 40.257 29.971 9.689 1.00 24.17 82 VAL B N 1
ATOM 1527 C CA . VAL B 1 82 ? 40.602 31.327 10.171 1.00 23.35 82 VAL B CA 1
ATOM 1528 C C . VAL B 1 82 ? 39.692 31.960 11.233 1.00 22.74 82 VAL B C 1
ATOM 1529 O O . VAL B 1 82 ? 40.154 32.797 12.000 1.00 22.27 82 VAL B O 1
ATOM 1533 N N . LEU B 1 83 ? 38.414 31.589 11.254 1.00 22.20 83 LEU B N 1
ATOM 1534 C CA . LEU B 1 83 ? 37.409 32.375 11.969 1.00 22.44 83 LEU B CA 1
ATOM 1535 C C . LEU B 1 83 ? 37.729 32.556 13.452 1.00 22.45 83 LEU B C 1
ATOM 1536 O O . LEU B 1 83 ? 37.684 33.670 13.960 1.00 22.77 83 LEU B O 1
ATOM 1541 N N . GLU B 1 84 ? 38.099 31.471 14.121 1.00 22.38 84 GLU B N 1
ATOM 1542 C CA . GLU B 1 84 ? 38.383 31.511 15.555 1.00 22.71 84 GLU B CA 1
ATOM 1543 C C . GLU B 1 84 ? 39.635 32.302 15.935 1.00 22.50 84 GLU B C 1
ATOM 1544 O O . GLU B 1 84 ? 39.817 32.626 17.109 1.00 22.86 84 GLU B O 1
ATOM 1550 N N . PHE B 1 85 ? 40.474 32.641 14.952 1.00 21.98 85 PHE B N 1
ATOM 1551 C CA . PHE B 1 85 ? 41.634 33.506 15.213 1.00 21.86 85 PHE B CA 1
ATOM 1552 C C . PHE B 1 85 ? 41.264 34.988 15.217 1.00 20.78 85 PHE B C 1
ATOM 1553 O O . PHE B 1 85 ? 41.926 35.800 15.861 1.00 20.22 85 PHE B O 1
ATOM 1561 N N . LEU B 1 86 ? 40.176 35.328 14.529 1.00 20.03 86 LEU B N 1
ATOM 1562 C CA . LEU B 1 86 ? 39.841 36.729 14.266 1.00 19.20 86 LEU B CA 1
ATOM 1563 C C . LEU B 1 86 ? 39.516 37.624 15.473 1.00 18.89 86 LEU B C 1
ATOM 1564 O O . LEU B 1 86 ? 40.009 38.741 15.525 1.00 18.64 86 LEU B O 1
ATOM 1569 N N . PRO B 1 87 ? 38.672 37.154 16.432 1.00 18.64 87 PRO B N 1
ATOM 1570 C CA . PRO B 1 87 ? 38.342 38.049 17.554 1.00 18.15 87 PRO B CA 1
ATOM 1571 C C . PRO B 1 87 ? 39.604 38.496 18.312 1.00 17.96 87 PRO B C 1
ATOM 1572 O O . PRO B 1 87 ? 39.751 39.674 18.629 1.00 17.28 87 PRO B O 1
ATOM 1576 N N . GLU B 1 88 ? 40.511 37.557 18.560 1.00 17.86 88 GLU B N 1
ATOM 1577 C CA . GLU B 1 88 ? 41.743 37.842 19.290 1.00 18.47 88 GLU B CA 1
ATOM 1578 C C . GLU B 1 88 ? 42.671 38.760 18.481 1.00 18.35 88 GLU B C 1
ATOM 1579 O O . GLU B 1 88 ? 43.227 39.713 19.018 1.00 17.49 88 GLU B O 1
ATOM 1585 N N . MET B 1 89 ? 42.821 38.474 17.190 1.00 18.92 89 MET B N 1
ATOM 1586 C CA . MET B 1 89 ? 43.630 39.314 16.309 1.00 20.50 89 MET B CA 1
ATOM 1587 C C . MET B 1 89 ? 43.087 40.730 16.199 1.00 20.20 89 MET B C 1
ATOM 1588 O O . MET B 1 89 ? 43.847 41.677 16.311 1.00 20.76 89 MET B O 1
ATOM 1593 N N . VAL B 1 90 ? 41.778 40.879 15.982 1.00 20.18 90 VAL B N 1
ATOM 1594 C CA . VAL B 1 90 ? 41.195 42.218 15.790 1.00 19.73 90 VAL B CA 1
ATOM 1595 C C . VAL B 1 90 ? 41.235 43.051 17.072 1.00 20.19 90 VAL B C 1
ATOM 1596 O O . VAL B 1 90 ? 41.584 44.238 17.037 1.00 19.54 90 VAL B O 1
ATOM 1600 N N . LEU B 1 91 ? 40.884 42.439 18.200 1.00 20.55 91 LEU B N 1
ATOM 1601 C CA . LEU B 1 91 ? 40.833 43.180 19.455 1.00 21.66 91 LEU B CA 1
ATOM 1602 C C . LEU B 1 91 ? 42.230 43.600 19.911 1.00 22.50 91 LEU B C 1
ATOM 1603 O O . LEU B 1 91 ? 42.422 44.700 20.439 1.00 22.86 91 LEU B O 1
ATOM 1608 N N . SER B 1 92 ? 43.185 42.696 19.736 1.00 23.53 92 SER B N 1
ATOM 1609 C CA . SER B 1 92 ? 44.577 42.987 20.002 1.00 25.54 92 SER B CA 1
ATOM 1610 C C . SER B 1 92 ? 45.069 44.141 19.128 1.00 26.15 92 SER B C 1
ATOM 1611 O O . SER B 1 92 ? 45.739 45.036 19.632 1.00 26.10 92 SER B O 1
ATOM 1614 N N . GLN B 1 93 ? 44.732 44.123 17.831 1.00 27.30 93 GLN B N 1
ATOM 1615 C CA . GLN B 1 93 ? 45.072 45.237 16.927 1.00 29.01 93 GLN B CA 1
ATOM 1616 C C . GLN B 1 93 ? 44.443 46.538 17.430 1.00 29.32 93 GLN B C 1
ATOM 1617 O O . GLN B 1 93 ? 45.107 47.576 17.507 1.00 29.96 93 GLN B O 1
ATOM 1623 N N . ILE B 1 94 ? 43.161 46.470 17.781 1.00 29.66 94 ILE B N 1
ATOM 1624 C CA . ILE B 1 94 ? 42.392 47.637 18.209 1.00 29.91 94 ILE B CA 1
ATOM 1625 C C . ILE B 1 94 ? 42.913 48.244 19.529 1.00 31.14 94 ILE B C 1
ATOM 1626 O O . ILE B 1 94 ? 43.039 49.466 19.648 1.00 31.43 94 ILE B O 1
ATOM 1631 N N . LYS B 1 95 ? 43.238 47.391 20.498 1.00 31.97 95 LYS B N 1
ATOM 1632 C CA . LYS B 1 95 ? 43.807 47.841 21.768 1.00 33.46 95 LYS B CA 1
ATOM 1633 C C . LYS B 1 95 ? 45.204 48.451 21.608 1.00 34.77 95 LYS B C 1
ATOM 1634 O O . LYS B 1 95 ? 45.491 49.496 22.191 1.00 34.67 95 LYS B O 1
ATOM 1640 N N . GLN B 1 96 ? 46.054 47.800 20.816 1.00 36.71 96 GLN B N 1
ATOM 1641 C CA . GLN B 1 96 ? 47.439 48.239 20.614 1.00 38.83 96 GLN B CA 1
ATOM 1642 C C . GLN B 1 96 ? 47.575 49.564 19.870 1.00 39.89 96 GLN B C 1
ATOM 1643 O O . GLN B 1 96 ? 48.348 50.425 20.284 1.00 40.45 96 GLN B O 1
ATOM 1649 N N . SER B 1 97 ? 46.830 49.723 18.779 1.00 40.92 97 SER B N 1
ATOM 1650 C CA . SER B 1 97 ? 46.878 50.952 17.992 1.00 41.96 97 SER B CA 1
ATOM 1651 C C . SER B 1 97 ? 46.353 52.161 18.784 1.00 42.50 97 SER B C 1
ATOM 1652 O O . SER B 1 97 ? 46.765 53.296 18.541 1.00 42.63 97 SER B O 1
ATOM 1655 N N . ASN B 1 98 ? 45.470 51.894 19.745 1.00 43.34 98 ASN B N 1
ATOM 1656 C CA . ASN B 1 98 ? 44.817 52.928 20.555 1.00 43.81 98 ASN B CA 1
ATOM 1657 C C . ASN B 1 98 ? 45.616 53.275 21.813 1.00 44.21 98 ASN B C 1
ATOM 1658 O O . ASN B 1 98 ? 45.506 52.600 22.848 1.00 44.36 98 ASN B O 1
ATOM 1663 N N . GLY B 1 99 ? 46.406 54.344 21.722 1.00 44.42 99 GLY B N 1
ATOM 1664 C CA . GLY B 1 99 ? 47.270 54.781 22.823 1.00 44.41 99 GLY B CA 1
ATOM 1665 C C . GLY B 1 99 ? 46.510 55.175 24.076 1.00 44.34 99 GLY B C 1
ATOM 1666 O O . GLY B 1 99 ? 47.088 55.246 25.162 1.00 44.42 99 GLY B O 1
ATOM 1667 N N . ASN B 1 100 ? 45.214 55.440 23.919 1.00 44.36 100 ASN B N 1
ATOM 1668 C CA . ASN B 1 100 ? 44.334 55.755 25.040 1.00 44.24 100 ASN B CA 1
ATOM 1669 C C . ASN B 1 100 ? 43.994 54.533 25.903 1.00 44.08 100 ASN B C 1
ATOM 1670 O O . ASN B 1 100 ? 43.666 54.684 27.083 1.00 44.13 100 ASN B O 1
ATOM 1675 N N . HIS B 1 101 ? 44.046 53.335 25.314 1.00 43.63 101 HIS B N 1
ATOM 1676 C CA . HIS B 1 101 ? 43.813 52.097 26.070 1.00 43.25 101 HIS B CA 1
ATOM 1677 C C . HIS B 1 101 ? 44.948 51.860 27.066 1.00 43.67 101 HIS B C 1
ATOM 1678 O O . HIS B 1 101 ? 44.701 51.614 28.250 1.00 43.47 101 HIS B O 1
ATOM 1685 N N . ARG B 1 102 ? 46.186 51.943 26.575 1.00 44.20 102 ARG B N 1
ATOM 1686 C CA . ARG B 1 102 ? 47.372 51.869 27.426 1.00 44.87 102 ARG B CA 1
ATOM 1687 C C . ARG B 1 102 ? 47.307 52.880 28.568 1.00 44.85 102 ARG B C 1
ATOM 1688 O O . ARG B 1 102 ? 47.535 52.516 29.722 1.00 44.54 102 ARG B O 1
ATOM 1696 N N . ARG B 1 103 ? 46.965 54.131 28.253 1.00 45.16 103 ARG B N 1
ATOM 1697 C CA . ARG B 1 103 ? 46.874 55.178 29.279 1.00 45.86 103 ARG B CA 1
ATOM 1698 C C . ARG B 1 103 ? 45.716 54.953 30.253 1.00 45.71 103 ARG B C 1
ATOM 1699 O O . ARG B 1 103 ? 45.819 55.297 31.429 1.00 45.83 103 ARG B O 1
ATOM 1707 N N . SER B 1 104 ? 44.632 54.360 29.759 1.00 45.72 104 SER B N 1
ATOM 1708 C CA . SER B 1 104 ? 43.494 53.982 30.599 1.00 45.85 104 SER B CA 1
ATOM 1709 C C . SER B 1 104 ? 43.874 52.902 31.614 1.00 46.00 104 SER B C 1
ATOM 1710 O O . SER B 1 104 ? 43.348 52.884 32.730 1.00 45.89 104 SER B O 1
ATOM 1713 N N . LEU B 1 105 ? 44.777 52.006 31.210 1.00 46.18 105 LEU B N 1
ATOM 1714 C CA . LEU B 1 105 ? 45.323 50.986 32.104 1.00 46.32 105 LEU B CA 1
ATOM 1715 C C . LEU B 1 105 ? 46.262 51.610 33.133 1.00 46.93 105 LEU B C 1
ATOM 1716 O O . LEU B 1 105 ? 46.239 51.234 34.306 1.00 46.72 105 LEU B O 1
ATOM 1721 N N . LEU B 1 106 ? 47.083 52.559 32.686 1.00 47.80 106 LEU B N 1
ATOM 1722 C CA . LEU B 1 106 ? 48.027 53.249 33.568 1.00 48.85 106 LEU B CA 1
ATOM 1723 C C . LEU B 1 106 ? 47.336 54.007 34.705 1.00 49.76 106 LEU B C 1
ATOM 1724 O O . LEU B 1 106 ? 47.661 53.798 35.873 1.00 49.71 106 LEU B O 1
ATOM 1729 N N . GLU B 1 107 ? 46.365 54.854 34.367 1.00 51.03 107 GLU B N 1
ATOM 1730 C CA . GLU B 1 107 ? 45.622 55.612 35.383 1.00 52.37 107 GLU B CA 1
ATOM 1731 C C . GLU B 1 107 ? 44.807 54.720 36.317 1.00 52.89 107 GLU B C 1
ATOM 1732 O O . GLU B 1 107 ? 44.426 55.140 37.414 1.00 53.16 107 GLU B O 1
ATOM 1738 N N . ARG B 1 108 ? 44.547 53.492 35.874 1.00 53.51 108 ARG B N 1
ATOM 1739 C CA . ARG B 1 108 ? 43.865 52.493 36.690 1.00 54.08 108 ARG B CA 1
ATOM 1740 C C . ARG B 1 108 ? 44.850 51.872 37.676 1.00 54.21 108 ARG B C 1
ATOM 1741 O O . ARG B 1 108 ? 44.481 51.530 38.798 1.00 54.35 108 ARG B O 1
ATOM 1749 N N . LEU B 1 109 ? 46.103 51.733 37.243 1.00 54.42 109 LEU B N 1
ATOM 1750 C CA . LEU B 1 109 ? 47.178 51.200 38.078 1.00 54.71 109 LEU B CA 1
ATOM 1751 C C . LEU B 1 109 ? 47.740 52.249 39.042 1.00 55.34 109 LEU B C 1
ATOM 1752 O O . LEU B 1 109 ? 48.551 51.927 39.917 1.00 55.53 109 LEU B O 1
ATOM 1757 N N . THR B 1 110 ? 47.311 53.499 38.869 1.00 55.89 110 THR B N 1
ATOM 1758 C CA . THR B 1 110 ? 47.681 54.595 39.770 1.00 56.30 110 THR B CA 1
ATOM 1759 C C . THR B 1 110 ? 46.549 55.611 39.902 1.00 56.37 110 THR B C 1
ATOM 1760 O O . THR B 1 110 ? 45.902 55.694 40.946 1.00 56.54 110 THR B O 1
#

GO terms:
  GO:0042803 protein homodimerization activity (F, IMP)
  GO:0110102 ribulose bisphosphate carboxylase complex assembly (P, IMP)

Radius of gyration: 20.24 Å; Cα contacts (8 Å, |Δi|>4): 163; chains: 2; bounding box: 34×54×59 Å